Protein AF-A0A7W1P9U9-F1 (afdb_monomer_lite)

Radius of gyration: 32.3 Å; chains: 1; bounding box: 85×72×69 Å

Foldseek 3Di:
DPVVCVVVVLVVLQQQLLQCLLVVPPVSVLVSVVVVHQQAFWDAHPVLVVPPVLVPDCVRTDGSLLSNLCDLACSSNVSNDDAPVPDDLLSSQLSNLDLARHLNSVVVSVVNVRQQQSDPVSAGNNLLSLLLNQCVVVLVVQVVDPPDPDAAELVRRVRSLVSNLSSLVSVGADDDDPVSLVSSLVNCVSHALVNVVSNLCSCVVSVRDDPVSSCSSCVDPVSVVRNVVVVVVVVVVVVVVVVVVVVVVPDDPDPDPPPPPQPLDPLVVDPLVNLLVVLVVDPLCVVCVVVVHHSVSSVVSCVVSVRDGADPCQVVCVVVVHDHDDRDDRDDDDDD

Secondary structure (DSSP, 8-state):
--GGGHHHHHHHHHHHHHHHHHTT-HHHHHHHHHHT--TT--B--TGGGG-HHHHH-GGG-B-HHHHHHT-SSTHHHHHH---TTTS-HHHHHHHH--SS--HHHHHHHHHTT--S--STTS--HHHHHHHHTTTHHHHHHHHTSTT---PBPGGG-HHHHHHHHHHHHTT------HHHHHHHHHHHTTB-HHHHHHHHHHHHHTT-S-HHHHHHHH-SHHHHHHHHHHHHHHHHHHHHHHHHHHHHHS----------------GGGS-HHHHHHHHHHS-HHHHHHHTTS-HHHHHHHHHHTT---PPTTHHHHHHTTPPPPP-PPPPP----

pLDDT: mean 85.3, std 14.57, range [35.53, 98.06]

Structure (mmCIF, N/CA/C/O backbone):
data_AF-A0A7W1P9U9-F1
#
_entry.id   AF-A0A7W1P9U9-F1
#
loop_
_atom_site.group_PDB
_atom_site.id
_atom_site.type_symbol
_atom_site.label_atom_id
_atom_site.label_alt_id
_atom_site.label_comp_id
_atom_site.label_asym_id
_atom_site.label_entity_id
_atom_site.label_seq_id
_atom_site.pdbx_PDB_ins_code
_atom_site.Cartn_x
_atom_site.Cartn_y
_atom_site.Cartn_z
_atom_site.occupancy
_atom_site.B_iso_or_equiv
_atom_site.auth_seq_id
_atom_site.auth_comp_id
_atom_site.auth_asym_id
_atom_site.auth_atom_id
_atom_site.pdbx_PDB_model_num
ATOM 1 N N . MET A 1 1 ? 27.934 4.730 -38.686 1.00 60.75 1 MET A N 1
ATOM 2 C CA . MET A 1 1 ? 27.482 4.322 -37.338 1.00 60.75 1 MET A CA 1
ATOM 3 C C . MET A 1 1 ? 28.726 4.131 -36.494 1.00 60.75 1 MET A C 1
ATOM 5 O O . MET A 1 1 ? 29.666 3.551 -37.018 1.00 60.75 1 MET A O 1
ATOM 9 N N . HIS A 1 2 ? 28.741 4.659 -35.271 1.00 76.00 2 HIS A N 1
ATOM 10 C CA . HIS A 1 2 ? 29.822 4.509 -34.291 1.00 76.00 2 HIS A CA 1
ATOM 11 C C . HIS A 1 2 ? 29.452 3.367 -33.330 1.00 76.00 2 HIS A C 1
ATOM 13 O O . HIS A 1 2 ? 28.790 3.625 -32.323 1.00 76.00 2 HIS A O 1
ATOM 19 N N . PRO A 1 3 ? 29.742 2.093 -33.669 1.00 81.06 3 PRO A N 1
ATOM 20 C CA . PRO A 1 3 ? 29.405 0.955 -32.809 1.00 81.06 3 PRO A CA 1
ATOM 21 C C . PRO A 1 3 ? 30.127 1.019 -31.457 1.00 81.06 3 PRO A C 1
ATOM 23 O O . PRO A 1 3 ? 29.619 0.499 -30.473 1.00 81.06 3 PRO A O 1
ATOM 26 N N . ASP A 1 4 ? 31.260 1.720 -31.404 1.00 85.94 4 ASP A N 1
ATOM 27 C CA . ASP A 1 4 ? 32.026 2.057 -30.206 1.00 85.94 4 ASP A CA 1
ATOM 28 C C . ASP A 1 4 ? 31.228 2.869 -29.174 1.00 85.94 4 ASP A C 1
ATOM 30 O O . ASP A 1 4 ? 31.494 2.770 -27.981 1.00 85.94 4 ASP A O 1
ATOM 34 N N . LEU A 1 5 ? 30.215 3.627 -29.607 1.00 88.56 5 LEU A N 1
ATOM 35 C CA . LEU A 1 5 ? 29.357 4.415 -28.716 1.00 88.56 5 LEU A CA 1
ATOM 36 C C . LEU A 1 5 ? 28.045 3.708 -28.350 1.00 88.56 5 LEU A C 1
ATOM 38 O O . LEU A 1 5 ? 27.301 4.214 -27.513 1.00 88.56 5 LEU A O 1
ATOM 42 N N . ALA A 1 6 ? 27.732 2.564 -28.965 1.00 89.19 6 ALA A N 1
ATOM 43 C CA . ALA A 1 6 ? 26.418 1.934 -28.837 1.00 89.19 6 ALA A CA 1
ATOM 44 C C . ALA A 1 6 ? 26.099 1.520 -27.391 1.00 89.19 6 ALA A C 1
ATOM 46 O O . ALA A 1 6 ? 25.003 1.786 -26.906 1.00 89.19 6 ALA A O 1
ATOM 47 N N . GLU A 1 7 ? 27.064 0.925 -26.689 1.00 90.50 7 GLU A N 1
ATOM 48 C CA . GLU A 1 7 ? 26.891 0.483 -25.301 1.00 90.50 7 GLU A CA 1
ATOM 49 C C . GLU A 1 7 ? 26.706 1.668 -24.341 1.00 90.50 7 GLU A C 1
ATOM 51 O O . GLU A 1 7 ? 25.792 1.670 -23.517 1.00 90.50 7 GLU A O 1
ATOM 56 N N . ALA A 1 8 ? 27.512 2.721 -24.502 1.00 92.44 8 ALA A N 1
ATOM 57 C CA . ALA A 1 8 ? 27.397 3.935 -23.697 1.00 92.44 8 ALA A CA 1
ATOM 58 C C . ALA A 1 8 ? 26.047 4.642 -23.914 1.00 92.44 8 ALA A C 1
ATOM 60 O O . ALA A 1 8 ? 25.413 5.077 -22.952 1.00 92.44 8 ALA A O 1
ATOM 61 N N . LEU A 1 9 ? 25.580 4.721 -25.165 1.00 93.62 9 LEU A N 1
ATOM 62 C CA . LEU A 1 9 ? 24.274 5.294 -25.496 1.00 93.62 9 LEU A CA 1
ATOM 63 C C . LEU A 1 9 ? 23.121 4.446 -24.946 1.00 93.62 9 LEU A C 1
ATOM 65 O O . LEU A 1 9 ? 22.137 5.008 -24.470 1.00 93.62 9 LEU A O 1
ATOM 69 N N . GLN A 1 10 ? 23.245 3.115 -24.960 1.00 95.56 10 GLN A N 1
ATOM 70 C CA . GLN A 1 10 ? 22.252 2.224 -24.360 1.00 95.56 10 GLN A CA 1
ATOM 71 C C . GLN A 1 10 ? 22.159 2.439 -22.846 1.00 95.56 10 GLN A C 1
ATOM 73 O O . GLN A 1 10 ? 21.062 2.616 -22.321 1.00 95.56 10 GLN A O 1
ATOM 78 N N . LEU A 1 11 ? 23.300 2.502 -22.151 1.00 93.69 11 LEU A N 1
ATOM 79 C CA . LEU A 1 11 ? 23.340 2.759 -20.710 1.00 93.69 11 LEU A CA 1
ATOM 80 C C . LEU A 1 11 ? 22.658 4.091 -20.356 1.00 93.69 11 LEU A C 1
ATOM 82 O O . LEU A 1 11 ? 21.872 4.161 -19.409 1.00 93.69 11 LEU A O 1
ATOM 86 N N . GLN A 1 12 ? 22.925 5.138 -21.143 1.00 95.00 12 GLN A N 1
ATOM 87 C CA . GLN A 1 12 ? 22.291 6.448 -20.983 1.00 95.00 12 GLN A CA 1
ATOM 88 C C . GLN A 1 12 ? 20.782 6.397 -21.248 1.00 95.00 12 GLN A C 1
ATOM 90 O O . GLN A 1 12 ? 20.016 6.999 -20.496 1.00 95.00 12 GLN A O 1
ATOM 95 N N . ALA A 1 13 ? 20.340 5.667 -22.275 1.00 96.62 13 ALA A N 1
ATOM 96 C CA . ALA A 1 13 ? 18.924 5.504 -22.590 1.00 96.62 13 ALA A CA 1
ATOM 97 C C . ALA A 1 13 ? 18.170 4.747 -21.482 1.00 96.62 13 ALA A C 1
ATOM 99 O O . ALA A 1 13 ? 17.087 5.172 -21.077 1.00 96.62 13 ALA A O 1
ATOM 100 N N . ASP A 1 14 ? 18.758 3.676 -20.944 1.00 97.25 14 ASP A N 1
ATOM 101 C CA . ASP A 1 14 ? 18.189 2.893 -19.842 1.00 97.25 14 ASP A CA 1
ATOM 102 C C . ASP A 1 14 ? 18.081 3.733 -18.559 1.00 97.25 14 ASP A C 1
ATOM 104 O O . ASP A 1 14 ? 17.075 3.684 -17.849 1.00 97.25 14 ASP A O 1
ATOM 108 N N . MET A 1 15 ? 19.099 4.550 -18.277 1.00 96.19 15 MET A N 1
ATOM 109 C CA . MET A 1 15 ? 19.113 5.475 -17.140 1.00 96.19 15 MET A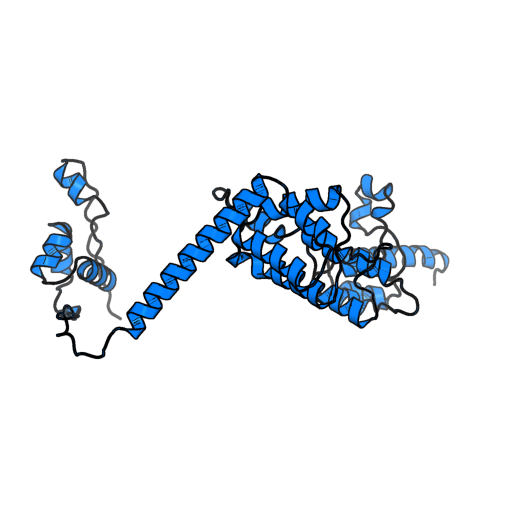 CA 1
ATOM 110 C C . MET A 1 15 ? 18.075 6.587 -17.279 1.00 96.19 15 MET A C 1
ATOM 112 O O . MET A 1 15 ? 17.313 6.839 -16.344 1.00 96.19 15 MET A O 1
ATOM 116 N N . ALA A 1 16 ? 17.981 7.201 -18.459 1.00 96.56 16 ALA A N 1
ATOM 117 C CA . ALA A 1 16 ? 16.953 8.192 -18.747 1.00 96.56 16 ALA A CA 1
ATOM 118 C C . ALA A 1 16 ? 15.542 7.589 -18.641 1.00 96.56 16 ALA A C 1
ATOM 120 O O . ALA A 1 16 ? 14.615 8.267 -18.203 1.00 96.56 16 ALA A O 1
ATOM 121 N N . LEU A 1 17 ? 15.362 6.310 -19.002 1.00 97.69 17 LEU A N 1
ATOM 122 C CA . LEU A 1 17 ? 14.072 5.627 -18.874 1.00 97.69 17 LEU A CA 1
ATOM 123 C C . LEU A 1 17 ? 13.671 5.463 -17.406 1.00 97.69 17 LEU A C 1
ATOM 125 O O . LEU A 1 17 ? 12.505 5.686 -17.075 1.00 97.69 17 LEU A O 1
ATOM 129 N N . ARG A 1 18 ? 14.619 5.107 -16.531 1.00 96.31 18 ARG A N 1
ATOM 130 C CA . ARG A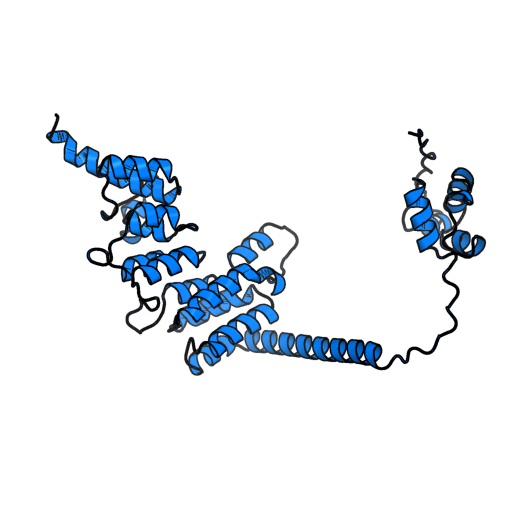 1 18 ? 14.387 5.026 -15.080 1.00 96.31 18 ARG A CA 1
ATOM 131 C C . ARG A 1 18 ? 13.957 6.376 -14.509 1.00 96.31 18 ARG A C 1
ATOM 133 O O . ARG A 1 18 ? 12.924 6.429 -13.844 1.00 96.31 18 ARG A O 1
ATOM 140 N N . GLN A 1 19 ? 14.654 7.456 -14.870 1.00 95.44 19 GLN A N 1
ATOM 141 C CA . GLN A 1 19 ? 14.267 8.813 -14.471 1.00 95.44 19 GLN A CA 1
ATOM 142 C C . GLN A 1 19 ? 12.868 9.184 -14.982 1.00 95.44 19 GLN A C 1
ATOM 144 O O . GLN A 1 19 ? 12.012 9.601 -14.210 1.00 95.44 19 GLN A O 1
ATOM 149 N N . ALA A 1 20 ? 12.581 8.953 -16.265 1.00 95.81 20 ALA A N 1
ATOM 150 C CA . ALA A 1 20 ? 11.270 9.262 -16.833 1.00 95.81 20 ALA A CA 1
ATOM 151 C C . ALA A 1 20 ? 10.128 8.485 -16.146 1.00 95.81 20 ALA A C 1
ATOM 153 O O . ALA A 1 20 ? 9.005 8.982 -16.059 1.00 95.81 20 ALA A O 1
ATOM 154 N N . CYS A 1 21 ? 10.399 7.271 -15.650 1.00 94.81 21 CYS A N 1
ATOM 155 C CA . CYS A 1 21 ? 9.442 6.517 -14.841 1.00 94.81 21 CYS A CA 1
ATOM 156 C C . CYS A 1 21 ? 9.248 7.129 -13.448 1.00 94.81 21 CYS A C 1
ATOM 158 O O . CYS A 1 21 ? 8.116 7.162 -12.970 1.00 94.81 21 CYS A O 1
ATOM 160 N N . GLN A 1 22 ? 10.320 7.614 -12.818 1.00 91.44 22 GLN A N 1
ATOM 161 C CA . GLN A 1 22 ? 10.287 8.288 -11.516 1.00 91.44 22 GLN A CA 1
ATOM 162 C C . GLN A 1 22 ? 9.519 9.614 -11.572 1.00 91.44 22 GLN A C 1
ATOM 164 O O . GLN A 1 22 ? 8.714 9.893 -10.683 1.00 91.44 22 GLN A O 1
ATOM 169 N N . ASP A 1 23 ? 9.683 10.362 -12.661 1.00 92.62 23 ASP A N 1
ATOM 170 C CA . ASP A 1 23 ? 8.955 11.607 -12.932 1.00 92.62 23 ASP A CA 1
ATOM 171 C C . ASP A 1 23 ? 7.504 11.374 -13.396 1.00 92.62 23 ASP A C 1
ATOM 173 O O . ASP A 1 23 ? 6.740 12.322 -13.585 1.00 92.62 23 ASP A O 1
ATOM 177 N N . GLU A 1 24 ? 7.115 10.112 -13.606 1.00 92.62 24 GLU A N 1
ATOM 178 C CA . GLU A 1 24 ? 5.837 9.697 -14.194 1.00 92.62 24 GLU A CA 1
ATOM 179 C C . GLU A 1 24 ? 5.557 10.331 -15.585 1.00 92.62 24 GLU A C 1
ATOM 181 O O . GLU A 1 24 ? 4.400 10.457 -16.007 1.00 92.62 24 GLU A O 1
ATOM 186 N N . ASP A 1 25 ? 6.599 10.696 -16.352 1.00 95.19 25 ASP A N 1
ATOM 187 C CA . ASP A 1 25 ? 6.450 11.320 -17.673 1.00 95.19 25 ASP A CA 1
ATOM 188 C C . ASP A 1 25 ? 6.234 10.277 -18.776 1.00 95.19 25 ASP A C 1
ATOM 190 O O . ASP A 1 25 ? 7.149 9.757 -19.425 1.00 95.19 25 ASP A O 1
ATOM 194 N N . LEU A 1 26 ? 4.958 10.017 -19.055 1.00 95.19 26 LEU A N 1
ATOM 195 C CA . LEU A 1 26 ? 4.549 9.052 -20.068 1.00 95.19 26 LEU A CA 1
ATOM 196 C C . LEU A 1 26 ? 5.088 9.368 -21.477 1.00 95.19 26 LEU A C 1
ATOM 198 O O . LEU A 1 26 ? 5.260 8.436 -22.270 1.00 95.19 26 LEU A O 1
ATOM 202 N N . LYS A 1 27 ? 5.336 10.638 -21.832 1.00 96.56 27 LYS A N 1
ATOM 203 C CA . LYS A 1 27 ? 5.860 10.994 -23.162 1.00 96.56 27 LYS A CA 1
ATOM 204 C C . LYS A 1 27 ? 7.313 10.557 -23.285 1.00 96.56 27 LYS A C 1
ATOM 206 O O . LYS A 1 27 ? 7.640 9.878 -24.260 1.00 96.56 27 LYS A O 1
ATOM 211 N N . TRP A 1 28 ? 8.141 10.873 -22.291 1.00 96.94 28 TRP A N 1
ATOM 212 C CA . TRP A 1 28 ? 9.544 10.456 -22.267 1.00 96.94 28 TRP A CA 1
ATOM 213 C C . TRP A 1 28 ? 9.689 8.945 -22.160 1.00 96.94 28 TRP A C 1
ATOM 215 O O . TRP A 1 28 ? 10.429 8.363 -22.948 1.00 96.94 28 TRP A O 1
ATOM 225 N N . VAL A 1 29 ? 8.894 8.290 -21.308 1.00 97.25 29 VAL A N 1
ATOM 226 C CA . VAL A 1 29 ? 8.849 6.820 -21.237 1.00 97.25 29 VAL A CA 1
ATOM 227 C C . VAL A 1 29 ? 8.563 6.217 -22.614 1.00 97.25 29 VAL A C 1
ATOM 229 O O . VAL A 1 29 ? 9.225 5.280 -23.046 1.00 97.25 29 VAL A O 1
ATOM 232 N N . SER A 1 30 ? 7.597 6.773 -23.347 1.00 97.12 30 SER A N 1
ATOM 233 C CA . SER A 1 30 ? 7.239 6.272 -24.679 1.00 97.12 30 SER A CA 1
ATOM 234 C C . SER A 1 30 ? 8.345 6.473 -25.707 1.00 97.12 30 SER A C 1
ATOM 236 O O . SER A 1 30 ? 8.589 5.580 -26.516 1.00 97.12 30 SER A O 1
ATOM 238 N N . LEU A 1 31 ? 8.989 7.641 -25.687 1.00 98.06 31 LEU A N 1
ATOM 239 C CA . LEU A 1 31 ? 10.076 7.968 -26.601 1.00 98.06 31 LEU A CA 1
ATOM 240 C C . LEU A 1 31 ? 11.301 7.085 -26.342 1.00 98.06 31 LEU A C 1
ATOM 242 O O . LEU A 1 31 ? 11.877 6.554 -27.283 1.00 98.06 31 LEU A O 1
ATOM 246 N N . LEU A 1 32 ? 11.663 6.876 -25.078 1.00 97.88 32 LEU A N 1
ATOM 247 C CA . LEU A 1 32 ? 12.817 6.066 -24.687 1.00 97.88 32 LEU A CA 1
ATOM 248 C C . LEU A 1 32 ? 12.593 4.579 -24.979 1.00 97.88 32 LEU A C 1
ATOM 250 O O . LEU A 1 32 ? 13.474 3.925 -25.530 1.00 97.88 32 LEU A O 1
ATOM 254 N N . MET A 1 33 ? 11.383 4.067 -24.732 1.00 97.44 33 MET A N 1
ATOM 255 C CA . MET A 1 33 ? 11.000 2.722 -25.175 1.00 97.44 33 MET A CA 1
ATOM 256 C C . MET A 1 33 ? 11.077 2.578 -26.704 1.00 97.44 33 MET A C 1
ATOM 258 O O . MET A 1 33 ? 11.480 1.531 -27.201 1.00 97.44 33 MET A O 1
ATOM 262 N N . TRP A 1 34 ? 10.712 3.618 -27.464 1.00 96.50 34 TRP A N 1
ATOM 263 C CA . TRP A 1 34 ? 10.851 3.622 -28.926 1.00 96.50 34 TRP A CA 1
ATOM 264 C C . TRP A 1 34 ? 12.319 3.656 -29.382 1.00 96.50 34 TRP A C 1
ATOM 266 O O . TRP A 1 34 ? 12.657 3.012 -30.372 1.00 96.50 34 TRP A O 1
ATOM 276 N N . LEU A 1 35 ? 13.193 4.344 -28.640 1.00 96.00 35 LEU A N 1
ATOM 277 C CA . LEU A 1 35 ? 14.643 4.384 -28.878 1.00 96.00 35 LEU A CA 1
ATOM 278 C C . LEU A 1 35 ? 15.365 3.069 -28.537 1.00 96.00 35 LEU A C 1
ATOM 280 O O . LEU A 1 35 ? 16.534 2.926 -28.883 1.00 96.00 35 LEU A O 1
ATOM 284 N N . GLY A 1 36 ? 14.688 2.114 -27.892 1.00 96.25 36 GLY A N 1
ATOM 285 C CA . GLY A 1 36 ? 15.263 0.820 -27.519 1.00 96.25 36 GLY A CA 1
ATOM 286 C C . GLY A 1 36 ? 15.826 0.755 -26.099 1.00 96.25 36 GLY A C 1
ATOM 287 O O . GLY A 1 36 ? 16.555 -0.184 -25.791 1.00 96.25 36 GLY A O 1
ATOM 288 N N . ALA A 1 37 ? 15.487 1.707 -25.223 1.00 97.50 37 ALA A N 1
ATOM 289 C CA . ALA A 1 37 ? 15.805 1.591 -23.800 1.00 97.50 37 ALA A CA 1
ATOM 290 C C . ALA A 1 37 ? 15.184 0.309 -23.212 1.00 97.50 37 ALA A C 1
ATOM 292 O O . ALA A 1 37 ? 14.029 -0.027 -23.496 1.00 97.50 37 ALA A O 1
ATOM 293 N N . ASN A 1 38 ? 15.943 -0.410 -22.390 1.00 96.56 38 ASN A N 1
ATOM 294 C CA . ASN A 1 38 ? 15.529 -1.670 -21.796 1.00 96.56 38 ASN A CA 1
ATOM 295 C C . ASN A 1 38 ? 14.910 -1.440 -20.406 1.00 96.56 38 ASN A C 1
ATOM 297 O O . ASN A 1 38 ? 15.615 -1.068 -19.466 1.00 96.56 38 ASN A O 1
ATOM 301 N N . PRO A 1 39 ? 13.609 -1.730 -20.210 1.00 97.00 39 PRO A N 1
ATOM 302 C CA . PRO A 1 39 ? 12.943 -1.466 -18.940 1.00 97.00 39 PRO A CA 1
ATOM 303 C C . PRO A 1 39 ? 13.317 -2.446 -17.816 1.00 97.00 39 PRO A C 1
ATOM 305 O O . PRO A 1 39 ? 12.887 -2.244 -16.679 1.00 97.00 39 PRO A O 1
ATOM 308 N N . ARG A 1 40 ? 14.086 -3.502 -18.120 1.00 96.19 40 ARG A N 1
ATOM 309 C CA . ARG A 1 40 ? 14.448 -4.593 -17.196 1.00 96.19 40 ARG A CA 1
ATOM 310 C C . ARG A 1 40 ? 15.823 -4.421 -16.557 1.00 96.19 40 ARG A C 1
ATOM 312 O O . ARG A 1 40 ? 16.105 -5.059 -15.548 1.00 96.19 40 ARG A O 1
ATOM 319 N N . VAL A 1 41 ? 16.682 -3.577 -17.128 1.00 95.44 41 VAL A N 1
ATOM 320 C CA . VAL A 1 41 ? 18.039 -3.365 -16.610 1.00 95.44 41 VAL A CA 1
ATOM 321 C C . VAL A 1 41 ? 17.967 -2.546 -15.327 1.00 95.44 41 VAL A C 1
ATOM 323 O O . VAL A 1 41 ? 17.411 -1.442 -15.314 1.00 95.44 41 VAL A O 1
ATOM 326 N N . LYS A 1 42 ? 18.538 -3.092 -14.251 1.00 94.62 42 LYS A N 1
ATOM 327 C CA . LYS A 1 42 ? 18.683 -2.393 -12.973 1.00 94.62 42 LYS A CA 1
ATOM 328 C C . LYS A 1 42 ? 19.816 -1.378 -13.045 1.00 94.62 42 LYS A C 1
ATOM 330 O O . LYS A 1 42 ? 20.844 -1.624 -13.669 1.00 94.62 42 LYS A O 1
ATOM 335 N N . GLY A 1 43 ? 19.613 -0.243 -12.398 1.00 93.38 43 GLY A N 1
ATOM 336 C CA . GLY A 1 43 ? 20.619 0.795 -12.252 1.00 93.38 43 GLY A CA 1
ATOM 337 C C . GLY A 1 43 ? 20.030 2.014 -11.563 1.00 93.38 43 GLY A C 1
ATOM 338 O O . GLY A 1 43 ? 18.872 2.000 -11.150 1.00 93.38 43 GLY A O 1
ATOM 339 N N . LEU A 1 44 ? 20.828 3.067 -11.462 1.00 91.81 44 LEU A N 1
ATOM 340 C CA . LEU A 1 44 ? 20.393 4.338 -10.890 1.00 91.81 44 LEU A CA 1
ATOM 341 C C . LEU A 1 44 ? 19.553 5.137 -11.893 1.00 91.81 44 LEU A C 1
ATOM 343 O O . LEU A 1 44 ? 19.710 4.967 -13.115 1.00 91.81 44 LEU A O 1
ATOM 347 N N . ALA A 1 45 ? 18.649 5.976 -11.386 1.00 89.12 45 ALA A N 1
ATOM 348 C CA . ALA A 1 45 ? 18.080 7.076 -12.156 1.00 89.12 45 ALA A CA 1
ATOM 349 C C . ALA A 1 45 ? 19.088 8.238 -12.222 1.00 89.12 45 ALA A C 1
ATOM 351 O O . ALA A 1 45 ? 20.110 8.223 -11.536 1.00 89.12 45 ALA A O 1
ATOM 352 N N . THR A 1 46 ? 18.843 9.234 -13.078 1.00 86.75 46 THR A N 1
ATOM 353 C CA . THR A 1 46 ? 19.802 10.336 -13.256 1.00 86.75 46 THR A CA 1
ATOM 354 C C . THR A 1 46 ? 19.959 11.167 -11.991 1.00 86.75 46 THR A C 1
ATOM 356 O O . THR A 1 46 ? 21.083 11.517 -11.649 1.00 86.75 46 THR A O 1
ATOM 359 N N . ASP A 1 47 ? 18.862 11.433 -11.283 1.00 85.00 47 ASP A N 1
ATOM 360 C CA . ASP A 1 47 ? 18.884 12.275 -10.081 1.00 85.00 47 ASP A CA 1
ATOM 361 C C . ASP A 1 47 ? 19.580 11.592 -8.893 1.00 85.00 47 ASP A C 1
ATOM 363 O O . ASP A 1 47 ? 20.053 12.263 -7.977 1.00 85.00 47 ASP A O 1
ATOM 367 N N . ASP A 1 48 ? 19.688 10.261 -8.914 1.00 84.94 48 ASP A N 1
ATOM 368 C CA . ASP A 1 48 ? 20.360 9.499 -7.859 1.00 84.94 48 ASP A CA 1
ATOM 369 C C . ASP A 1 48 ? 21.894 9.590 -7.964 1.00 84.94 48 ASP A C 1
ATOM 371 O O . ASP A 1 48 ? 22.591 9.326 -6.987 1.00 84.94 48 ASP A O 1
ATOM 375 N N . LEU A 1 49 ? 22.444 9.987 -9.120 1.00 84.00 49 LEU A N 1
ATOM 376 C CA . LEU A 1 49 ? 23.897 10.075 -9.331 1.00 84.00 49 LEU A CA 1
ATOM 377 C C . LEU A 1 49 ? 24.573 11.142 -8.465 1.00 84.00 49 LEU A C 1
ATOM 379 O O . LEU A 1 49 ? 25.757 11.020 -8.152 1.00 84.00 49 LEU A O 1
ATOM 383 N N . ASP A 1 50 ? 23.825 12.175 -8.081 1.00 84.25 50 ASP A N 1
ATOM 384 C CA . ASP A 1 50 ? 24.320 13.260 -7.234 1.00 84.25 50 ASP A CA 1
ATOM 385 C C . ASP A 1 50 ? 24.275 12.900 -5.736 1.00 84.25 50 ASP A C 1
ATOM 387 O O . ASP A 1 50 ? 24.738 13.676 -4.895 1.00 84.25 50 ASP A O 1
ATOM 391 N N . SER A 1 51 ? 23.730 11.729 -5.382 1.00 84.69 51 SER A N 1
ATOM 392 C CA . SER A 1 51 ? 23.628 11.246 -4.005 1.00 84.69 51 SER A CA 1
ATOM 393 C C . SER A 1 51 ? 24.744 10.239 -3.688 1.00 84.69 51 SER A C 1
ATOM 395 O O . SER A 1 51 ? 24.727 9.126 -4.217 1.00 84.69 51 SER A O 1
ATOM 397 N N . PRO A 1 52 ? 25.697 10.570 -2.791 1.00 80.44 52 PRO A N 1
ATOM 398 C CA . PRO A 1 52 ? 26.755 9.640 -2.388 1.00 80.44 52 PRO A CA 1
ATOM 399 C C . PRO A 1 52 ? 26.201 8.343 -1.790 1.00 80.44 52 PRO A C 1
ATOM 401 O O . PRO A 1 52 ? 26.720 7.268 -2.072 1.00 80.44 52 PRO A O 1
ATOM 404 N N . ASP A 1 53 ? 25.112 8.449 -1.025 1.00 81.00 53 ASP A N 1
ATOM 405 C CA . ASP A 1 53 ? 24.457 7.305 -0.389 1.00 81.00 53 ASP A CA 1
ATOM 406 C C . ASP A 1 53 ? 23.886 6.333 -1.440 1.00 81.00 53 ASP A C 1
ATOM 408 O O . ASP A 1 53 ? 23.996 5.118 -1.289 1.00 81.00 53 ASP A O 1
ATOM 412 N N . ALA A 1 54 ? 23.335 6.851 -2.544 1.00 79.69 54 ALA A N 1
ATOM 413 C CA . ALA A 1 54 ? 22.748 6.028 -3.602 1.00 79.69 54 ALA A CA 1
ATOM 414 C C . ALA A 1 54 ? 23.794 5.274 -4.442 1.00 79.69 54 ALA A C 1
ATOM 416 O O . ALA A 1 54 ? 23.498 4.213 -4.992 1.00 79.69 54 ALA A O 1
ATOM 417 N N . LEU A 1 55 ? 25.019 5.801 -4.554 1.00 80.31 55 LEU A N 1
ATOM 418 C CA . LEU A 1 55 ? 26.099 5.159 -5.312 1.00 80.31 55 LEU A CA 1
ATOM 419 C C . LEU A 1 55 ? 26.618 3.888 -4.629 1.00 80.31 55 LEU A C 1
ATOM 421 O O . LEU A 1 55 ? 27.067 2.964 -5.310 1.00 80.31 55 LEU A O 1
ATOM 425 N N . GLU A 1 56 ? 26.571 3.848 -3.298 1.00 80.75 56 GLU A N 1
ATOM 426 C CA . GLU A 1 56 ? 27.108 2.747 -2.496 1.00 80.75 56 GLU A CA 1
ATOM 427 C C . GLU A 1 56 ? 26.046 1.710 -2.108 1.00 80.75 56 GLU A C 1
ATOM 429 O O . GLU A 1 56 ? 26.402 0.575 -1.783 1.00 80.75 56 GLU A O 1
ATOM 434 N N . ASP A 1 57 ? 24.760 2.065 -2.175 1.00 82.94 57 ASP A N 1
ATOM 435 C CA . ASP A 1 57 ? 23.656 1.217 -1.732 1.00 82.94 57 ASP A CA 1
ATOM 436 C C . ASP A 1 57 ? 22.956 0.491 -2.908 1.00 82.94 57 ASP A C 1
ATOM 438 O O . ASP A 1 57 ? 22.257 1.111 -3.720 1.00 82.94 57 ASP A O 1
ATOM 442 N N . PRO A 1 58 ? 23.079 -0.851 -3.005 1.00 83.69 58 PRO A N 1
ATOM 443 C CA . PRO A 1 58 ? 22.401 -1.644 -4.027 1.00 83.69 58 PRO A CA 1
ATOM 444 C C . PRO A 1 58 ? 20.871 -1.523 -4.017 1.00 83.69 58 PRO A C 1
ATOM 446 O O . PRO A 1 58 ? 20.250 -1.801 -5.042 1.00 83.69 58 PRO A O 1
ATOM 449 N N . GLU A 1 59 ? 20.246 -1.113 -2.908 1.00 79.06 59 GLU A N 1
ATOM 450 C CA . GLU A 1 59 ? 18.789 -0.931 -2.821 1.00 79.06 59 GLU A CA 1
ATOM 451 C C . GLU A 1 59 ? 18.276 0.208 -3.721 1.00 79.06 59 GLU A C 1
ATOM 453 O O . GLU A 1 59 ? 17.111 0.202 -4.143 1.00 79.06 59 GLU A O 1
ATOM 458 N N . TYR A 1 60 ? 19.145 1.158 -4.083 1.00 81.00 60 TYR A N 1
ATOM 459 C CA . TYR A 1 60 ? 18.820 2.228 -5.028 1.00 81.00 60 TYR A CA 1
ATOM 460 C C . TYR A 1 60 ? 18.821 1.744 -6.483 1.00 81.00 60 TYR A C 1
ATOM 462 O O . TYR A 1 60 ? 18.170 2.348 -7.336 1.00 81.00 60 TYR A O 1
ATOM 470 N N . GLN A 1 61 ? 19.473 0.615 -6.783 1.00 90.06 61 G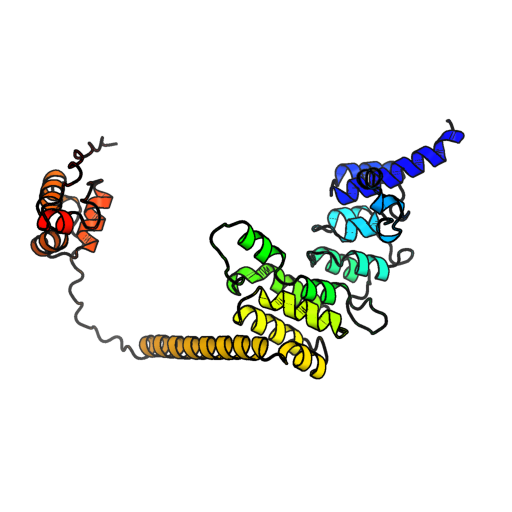LN A N 1
ATOM 471 C CA . GLN A 1 61 ? 19.529 0.073 -8.138 1.00 90.06 61 GLN A CA 1
ATOM 472 C C . GLN A 1 61 ? 18.245 -0.682 -8.486 1.00 90.06 61 GLN A C 1
ATOM 474 O O . GLN A 1 61 ? 18.032 -1.833 -8.103 1.00 90.06 61 GLN A O 1
ATOM 479 N N . GLN A 1 62 ? 17.395 -0.049 -9.288 1.00 91.88 62 GLN A N 1
ATOM 480 C CA . GLN A 1 62 ? 16.106 -0.602 -9.696 1.00 91.88 62 GLN A CA 1
ATOM 481 C C . GLN A 1 62 ? 15.961 -0.604 -11.209 1.00 91.88 62 GLN A C 1
ATOM 483 O O . GLN A 1 62 ? 16.593 0.167 -11.923 1.00 91.88 62 GLN A O 1
ATOM 488 N N . SER A 1 63 ? 15.123 -1.494 -11.723 1.00 95.75 63 SER A N 1
ATOM 489 C CA . SER A 1 63 ? 14.699 -1.457 -13.120 1.00 95.75 63 SER A CA 1
ATOM 490 C C . SER A 1 63 ? 13.600 -0.411 -13.330 1.00 95.75 63 SER A C 1
ATOM 492 O O . SER A 1 63 ? 12.900 -0.021 -12.391 1.00 95.75 63 SER A O 1
ATOM 494 N N . ALA A 1 64 ? 13.387 0.014 -14.577 1.00 96.50 64 ALA A N 1
ATOM 495 C CA . ALA A 1 64 ? 12.282 0.918 -14.897 1.00 96.50 64 ALA A CA 1
ATOM 496 C C . ALA A 1 64 ? 10.917 0.286 -14.558 1.00 96.50 64 ALA A C 1
ATOM 498 O O . ALA A 1 64 ? 10.011 0.986 -14.107 1.00 96.50 64 ALA A O 1
ATOM 499 N N . LEU A 1 65 ? 10.783 -1.041 -14.706 1.00 96.19 65 LEU A N 1
ATOM 500 C CA . LEU A 1 65 ? 9.591 -1.781 -14.277 1.00 96.19 65 LEU A CA 1
ATOM 501 C C . LEU A 1 65 ? 9.334 -1.644 -12.771 1.00 96.19 65 LEU A C 1
ATOM 503 O O . LEU A 1 65 ? 8.202 -1.365 -12.374 1.00 96.19 65 LEU A O 1
ATOM 507 N N . GLN A 1 66 ? 10.367 -1.801 -11.939 1.00 94.31 66 GLN A N 1
ATOM 508 C CA . GLN A 1 66 ? 10.245 -1.668 -10.482 1.00 94.31 66 GLN A CA 1
ATOM 509 C C . GLN A 1 66 ? 9.876 -0.242 -10.069 1.00 94.31 66 GLN A C 1
ATOM 511 O O . GLN A 1 66 ? 8.955 -0.057 -9.273 1.00 94.31 66 GLN A O 1
ATOM 516 N N . ILE A 1 67 ? 10.522 0.766 -10.662 1.00 93.31 67 ILE A N 1
ATOM 517 C CA . ILE A 1 67 ? 10.199 2.177 -10.407 1.00 93.31 67 ILE A CA 1
ATOM 518 C C . ILE A 1 67 ? 8.739 2.457 -10.784 1.00 93.31 67 ILE A C 1
ATOM 520 O O . ILE A 1 67 ? 7.986 3.025 -9.993 1.00 93.31 67 ILE A O 1
ATOM 524 N N . ALA A 1 68 ? 8.295 1.983 -11.951 1.00 94.12 68 ALA A N 1
ATOM 525 C CA . ALA A 1 68 ? 6.924 2.169 -12.412 1.00 94.12 68 ALA A CA 1
ATOM 526 C C . ALA A 1 68 ? 5.871 1.502 -11.506 1.00 94.12 68 ALA A C 1
ATOM 528 O O . ALA A 1 68 ? 4.729 1.964 -11.469 1.00 94.12 68 ALA A O 1
ATOM 529 N N . CYS A 1 69 ? 6.230 0.459 -10.747 1.00 93.00 69 CYS A N 1
ATOM 530 C CA . CYS A 1 69 ? 5.333 -0.165 -9.767 1.00 93.00 69 CYS A CA 1
ATOM 531 C C . CYS A 1 69 ? 5.020 0.752 -8.572 1.00 93.00 69 CYS A C 1
ATOM 533 O O . CYS A 1 69 ? 3.988 0.585 -7.927 1.00 93.00 69 CYS A O 1
ATOM 535 N N . ARG A 1 70 ? 5.854 1.764 -8.302 1.00 87.25 70 ARG A N 1
ATOM 536 C CA . ARG A 1 70 ? 5.616 2.759 -7.241 1.00 87.25 70 ARG A CA 1
ATOM 537 C C . ARG A 1 70 ? 4.629 3.852 -7.659 1.00 87.25 70 ARG A C 1
ATOM 539 O O . ARG A 1 70 ? 4.194 4.635 -6.813 1.00 87.25 70 ARG A O 1
ATOM 546 N N . SER A 1 71 ? 4.274 3.914 -8.945 1.00 80.69 71 SER A N 1
ATOM 547 C CA . SER A 1 71 ? 3.405 4.958 -9.479 1.00 80.69 71 SER A CA 1
ATOM 548 C C . SER A 1 71 ? 1.962 4.833 -8.984 1.00 80.69 71 SER A C 1
ATOM 550 O O . SER A 1 71 ? 1.430 3.741 -8.737 1.00 80.69 71 SER A O 1
ATOM 552 N N . LYS A 1 72 ? 1.298 5.989 -8.878 1.00 74.81 72 LYS A N 1
ATOM 553 C CA . LYS A 1 72 ? -0.133 6.080 -8.548 1.00 74.81 72 LYS A CA 1
ATOM 554 C C . LYS A 1 72 ? -1.039 5.656 -9.688 1.00 74.81 72 LYS A C 1
ATOM 556 O O . LYS A 1 72 ? -2.182 5.284 -9.443 1.00 74.81 72 LYS A O 1
ATOM 561 N N . GLU A 1 73 ? -0.549 5.727 -10.919 1.00 80.88 73 GLU A N 1
ATOM 562 C CA . GLU A 1 73 ? -1.300 5.314 -12.089 1.00 80.88 73 GLU A CA 1
ATOM 563 C C . GLU A 1 73 ? -0.543 4.206 -12.819 1.00 80.88 73 GLU A C 1
ATOM 565 O O . GLU A 1 73 ? 0.591 4.408 -13.253 1.00 80.88 73 GLU A O 1
ATOM 570 N N . PRO A 1 74 ? -1.180 3.061 -13.111 1.00 88.06 74 PRO A N 1
ATOM 571 C CA . PRO A 1 74 ? -0.498 1.963 -13.785 1.00 88.06 74 PRO A CA 1
ATOM 572 C C . PRO A 1 74 ? -0.190 2.271 -15.259 1.00 88.06 74 PRO A C 1
ATOM 574 O O . PRO A 1 74 ? 0.201 1.375 -15.993 1.00 88.06 74 PRO A O 1
ATOM 577 N N . LYS A 1 75 ? -0.403 3.501 -15.752 1.00 93.12 75 LYS A N 1
ATOM 578 C CA . LYS A 1 75 ? -0.178 3.877 -17.158 1.00 93.12 75 LYS A CA 1
ATOM 579 C C . LYS A 1 75 ? 1.288 3.744 -17.556 1.00 93.12 75 LYS A C 1
ATOM 581 O O . LYS A 1 75 ? 1.554 3.252 -18.652 1.00 93.12 75 LYS A O 1
ATOM 586 N N . VAL A 1 76 ? 2.208 4.153 -16.679 1.00 94.12 76 VAL A N 1
ATOM 587 C CA . VAL A 1 76 ? 3.652 4.002 -16.904 1.00 94.12 76 VAL A CA 1
ATOM 588 C C . VAL A 1 76 ? 3.999 2.517 -16.948 1.00 94.12 76 VAL A C 1
ATOM 590 O O . VAL A 1 76 ? 4.493 2.041 -17.965 1.00 94.12 76 VAL A O 1
ATOM 593 N N . LEU A 1 77 ? 3.608 1.746 -15.930 1.00 95.12 77 LEU A N 1
ATOM 594 C CA . LEU A 1 77 ? 3.858 0.302 -15.886 1.00 95.12 77 LEU A CA 1
ATOM 595 C C . LEU A 1 77 ? 3.255 -0.441 -17.095 1.00 95.12 77 LEU A C 1
ATOM 597 O O . LEU A 1 77 ? 3.925 -1.247 -17.735 1.00 95.12 77 LEU A O 1
ATOM 601 N N . LYS A 1 78 ? 2.019 -0.113 -17.490 1.00 95.69 78 LYS A N 1
ATOM 602 C CA . LYS A 1 78 ? 1.368 -0.643 -18.703 1.00 95.69 78 LYS A CA 1
ATOM 603 C C . LYS A 1 78 ? 2.136 -0.297 -19.977 1.00 95.69 78 LYS A C 1
ATOM 605 O O . LYS A 1 78 ? 2.166 -1.104 -20.903 1.00 95.69 78 LYS A O 1
ATOM 610 N N . ARG A 1 79 ? 2.750 0.890 -20.049 1.00 96.44 79 ARG A N 1
ATOM 611 C CA . ARG A 1 79 ? 3.566 1.303 -21.199 1.00 96.44 79 ARG A CA 1
ATOM 612 C C . ARG A 1 79 ? 4.838 0.471 -21.323 1.00 96.44 79 ARG A C 1
ATOM 614 O O . ARG A 1 79 ? 5.229 0.176 -22.450 1.00 96.44 79 ARG A O 1
ATOM 621 N N . LEU A 1 80 ? 5.437 0.090 -20.197 1.00 96.56 80 LEU A N 1
ATOM 622 C CA . LEU A 1 80 ? 6.651 -0.727 -20.153 1.00 96.56 80 LEU A CA 1
ATOM 623 C C . LEU A 1 80 ? 6.410 -2.202 -20.506 1.00 96.56 80 LEU A C 1
ATOM 625 O O . LEU A 1 80 ? 7.365 -2.899 -20.829 1.00 96.56 80 LEU A O 1
ATOM 629 N N . LYS A 1 81 ? 5.146 -2.651 -20.506 1.00 95.88 81 LYS A N 1
ATOM 630 C CA . LYS A 1 81 ? 4.724 -4.007 -20.898 1.00 95.88 81 LYS A CA 1
ATOM 631 C C . LYS A 1 81 ? 5.466 -5.116 -20.122 1.00 95.88 81 LYS A C 1
ATOM 633 O O . LYS A 1 81 ? 6.208 -5.882 -20.741 1.00 95.88 81 LYS A O 1
ATOM 638 N N . PRO A 1 82 ? 5.272 -5.208 -18.791 1.00 96.50 82 PRO A N 1
ATOM 639 C CA . PRO A 1 82 ? 5.715 -6.376 -18.034 1.00 96.50 82 PRO A CA 1
ATOM 640 C C . PRO A 1 82 ? 5.134 -7.662 -18.637 1.00 96.50 82 PRO A C 1
ATOM 642 O O . PRO A 1 82 ? 3.960 -7.701 -19.015 1.00 96.50 82 PRO A O 1
ATOM 645 N N . ASP A 1 83 ? 5.967 -8.691 -18.719 1.00 95.88 83 ASP A N 1
ATOM 646 C CA . ASP A 1 83 ? 5.688 -9.997 -19.301 1.00 95.88 83 ASP A CA 1
ATOM 647 C C . ASP A 1 83 ? 5.868 -11.088 -18.228 1.00 95.88 83 ASP A C 1
ATOM 649 O O . ASP A 1 83 ? 6.997 -11.354 -17.813 1.00 95.88 83 ASP A O 1
ATOM 653 N N . PRO A 1 84 ? 4.784 -11.757 -17.793 1.00 95.62 84 PRO A N 1
ATOM 654 C CA . PRO A 1 84 ? 4.832 -12.833 -16.798 1.00 95.62 84 PRO A CA 1
ATOM 655 C C . PRO A 1 84 ? 5.754 -14.007 -17.141 1.00 95.62 84 PRO A C 1
ATOM 657 O O . PRO A 1 84 ? 6.108 -14.777 -16.254 1.00 95.62 84 PRO A O 1
ATOM 660 N N . SER A 1 85 ? 6.096 -14.195 -18.420 1.00 95.19 85 SER A N 1
ATOM 661 C CA . SER A 1 85 ? 6.972 -15.285 -18.857 1.00 95.19 85 SER A CA 1
ATOM 662 C C . SER A 1 85 ? 8.459 -14.992 -18.644 1.00 95.19 85 SER A C 1
ATOM 664 O O . SER A 1 85 ? 9.259 -15.927 -18.605 1.00 95.19 85 SER A O 1
ATOM 666 N N . THR A 1 86 ? 8.832 -13.718 -18.489 1.00 94.38 86 THR A N 1
ATOM 667 C CA . THR A 1 86 ? 10.232 -13.291 -18.335 1.00 94.38 86 THR A CA 1
ATOM 668 C C . THR A 1 86 ? 10.491 -12.480 -17.075 1.00 94.38 86 THR A C 1
ATOM 670 O O . THR A 1 86 ? 11.617 -12.473 -16.586 1.00 94.38 86 THR A O 1
ATOM 673 N N . ASP A 1 87 ? 9.486 -11.761 -16.581 1.00 96.56 87 ASP A N 1
ATOM 674 C CA . ASP A 1 87 ? 9.626 -10.806 -15.489 1.00 96.56 87 ASP A CA 1
ATOM 675 C C . ASP A 1 87 ? 9.211 -11.434 -14.156 1.00 96.56 87 ASP A C 1
ATOM 677 O O . ASP A 1 87 ? 8.185 -12.111 -14.052 1.00 96.56 87 ASP A O 1
ATOM 681 N N . ASP A 1 88 ? 9.996 -11.170 -13.112 1.00 95.38 88 ASP A N 1
ATOM 682 C CA . ASP A 1 88 ? 9.692 -11.630 -11.761 1.00 95.38 88 ASP A CA 1
ATOM 683 C C . ASP A 1 88 ? 8.539 -10.804 -11.165 1.00 95.38 88 ASP A C 1
ATOM 685 O O . ASP A 1 88 ? 8.721 -9.731 -10.584 1.00 95.38 88 ASP A O 1
ATOM 689 N N . LEU A 1 89 ? 7.316 -11.318 -11.310 1.00 95.69 89 LEU A N 1
ATOM 690 C CA . LEU A 1 89 ? 6.113 -10.669 -10.790 1.00 95.69 89 LEU A CA 1
ATOM 691 C C . LEU A 1 89 ? 6.115 -10.525 -9.262 1.00 95.69 89 LEU A C 1
ATOM 693 O O . LEU A 1 89 ? 5.449 -9.626 -8.745 1.00 95.69 89 LEU A O 1
ATOM 697 N N . ARG A 1 90 ? 6.856 -11.374 -8.540 1.00 95.00 90 ARG A N 1
ATOM 698 C CA . ARG A 1 90 ? 7.014 -11.278 -7.086 1.00 95.00 90 ARG A CA 1
ATOM 699 C C . ARG A 1 90 ? 7.847 -10.050 -6.736 1.00 95.00 90 ARG A C 1
ATOM 701 O O . ARG A 1 90 ? 7.457 -9.272 -5.869 1.00 95.00 90 ARG A O 1
ATOM 708 N N . GLU A 1 91 ? 8.948 -9.837 -7.454 1.00 93.25 91 GLU A N 1
ATOM 709 C CA . GLU A 1 91 ? 9.780 -8.642 -7.300 1.00 93.25 91 GLU A CA 1
ATOM 710 C C . GLU A 1 91 ? 9.011 -7.363 -7.676 1.00 93.25 91 GLU A C 1
ATOM 712 O O . GLU A 1 91 ? 9.108 -6.353 -6.975 1.00 93.25 91 GLU A O 1
ATOM 717 N N . LEU A 1 92 ? 8.188 -7.403 -8.731 1.00 94.50 92 LEU A N 1
ATOM 718 C CA . LEU A 1 92 ? 7.324 -6.274 -9.100 1.00 94.50 92 LEU A CA 1
ATOM 719 C C . LEU A 1 92 ? 6.235 -5.997 -8.049 1.00 94.50 92 LEU A C 1
ATOM 721 O O . LEU A 1 92 ? 5.954 -4.834 -7.754 1.00 94.50 92 LEU A O 1
ATOM 725 N N . MET A 1 93 ? 5.648 -7.039 -7.449 1.00 95.00 93 MET A N 1
ATOM 726 C CA . MET A 1 93 ? 4.686 -6.891 -6.350 1.00 95.00 93 MET A CA 1
ATOM 727 C C . MET A 1 93 ? 5.342 -6.261 -5.117 1.00 95.00 93 MET A C 1
ATOM 729 O O . MET A 1 93 ? 4.799 -5.311 -4.551 1.00 95.00 93 MET A O 1
ATOM 733 N N . ALA A 1 94 ? 6.538 -6.719 -4.744 1.00 92.69 94 ALA A N 1
ATOM 734 C CA . ALA A 1 94 ? 7.311 -6.119 -3.662 1.00 92.69 94 ALA A CA 1
ATOM 735 C C . ALA A 1 94 ? 7.662 -4.650 -3.965 1.00 92.69 94 ALA A C 1
ATOM 737 O O . ALA A 1 94 ? 7.523 -3.791 -3.096 1.00 92.69 94 ALA A O 1
ATOM 738 N N . ALA A 1 95 ? 8.027 -4.321 -5.210 1.00 91.75 95 ALA A N 1
ATOM 739 C CA . ALA A 1 95 ? 8.306 -2.946 -5.628 1.00 91.75 95 ALA A CA 1
ATOM 740 C C . ALA A 1 95 ? 7.067 -2.029 -5.589 1.00 91.75 95 ALA A C 1
ATOM 742 O O . ALA A 1 95 ? 7.204 -0.821 -5.380 1.00 91.75 95 ALA A O 1
ATOM 743 N N . ALA A 1 96 ? 5.859 -2.582 -5.744 1.00 92.25 96 ALA A N 1
ATOM 744 C CA . ALA A 1 96 ? 4.607 -1.839 -5.588 1.00 92.25 96 ALA A CA 1
ATOM 745 C C . ALA A 1 96 ? 4.312 -1.450 -4.126 1.00 92.25 96 ALA A C 1
ATOM 747 O O . ALA A 1 96 ? 3.485 -0.567 -3.867 1.00 92.25 96 ALA A O 1
ATOM 748 N N . ALA A 1 97 ? 4.991 -2.069 -3.155 1.00 89.69 97 ALA A N 1
ATOM 749 C CA . ALA A 1 97 ? 4.876 -1.730 -1.744 1.00 89.69 97 ALA A CA 1
ATOM 750 C C . ALA A 1 97 ? 5.597 -0.404 -1.437 1.00 89.69 97 ALA A C 1
ATOM 752 O O . ALA A 1 97 ? 6.734 -0.365 -0.973 1.00 89.69 97 ALA A O 1
ATOM 753 N N . SER A 1 98 ? 4.913 0.713 -1.689 1.00 83.38 98 SER A N 1
ATOM 754 C CA . SER A 1 98 ? 5.418 2.065 -1.427 1.00 83.38 98 SER A CA 1
ATOM 755 C C . SER A 1 98 ? 4.777 2.702 -0.183 1.00 83.38 98 SER A C 1
ATOM 757 O O . SER A 1 98 ? 3.907 2.119 0.467 1.00 83.38 98 SER A O 1
ATOM 759 N N . LEU A 1 99 ? 5.172 3.938 0.155 1.00 76.44 99 LEU A N 1
ATOM 760 C CA . LEU A 1 99 ? 4.549 4.721 1.237 1.00 76.44 99 LEU A CA 1
ATOM 761 C C . LEU A 1 99 ? 3.023 4.841 1.099 1.00 76.44 99 LEU A C 1
ATOM 763 O O . LEU A 1 99 ? 2.327 4.986 2.104 1.00 76.44 99 LEU A O 1
ATOM 767 N N . ILE A 1 100 ? 2.510 4.806 -0.133 1.00 72.69 100 ILE A N 1
ATOM 768 C CA . ILE A 1 100 ? 1.082 4.861 -0.432 1.00 72.69 100 ILE A CA 1
ATOM 769 C C . ILE A 1 100 ? 0.754 3.681 -1.339 1.00 72.69 100 ILE A C 1
ATOM 771 O O . ILE A 1 100 ? 1.068 3.701 -2.526 1.00 72.69 100 ILE A O 1
ATOM 775 N N . THR A 1 101 ? 0.081 2.671 -0.797 1.00 72.06 101 THR A N 1
ATOM 776 C CA . THR A 1 101 ? -0.388 1.545 -1.606 1.00 72.06 101 THR A CA 1
ATOM 777 C C . THR A 1 101 ? -1.443 2.013 -2.605 1.00 72.06 101 THR A C 1
ATOM 779 O O . THR A 1 101 ? -2.421 2.660 -2.223 1.00 72.06 101 THR A O 1
ATOM 782 N N . THR A 1 102 ? -1.244 1.693 -3.882 1.00 80.56 102 THR A N 1
ATOM 783 C CA . THR A 1 102 ? -2.129 2.078 -4.987 1.00 80.56 102 THR A CA 1
ATOM 784 C C . THR A 1 102 ? -2.861 0.836 -5.507 1.00 80.56 102 THR A C 1
ATOM 786 O O . THR A 1 102 ? -2.244 -0.033 -6.134 1.00 80.56 102 THR A O 1
ATOM 789 N N . PRO A 1 103 ? -4.174 0.702 -5.230 1.00 89.31 103 PRO A N 1
ATOM 790 C CA . PRO A 1 103 ? -4.971 -0.450 -5.655 1.00 89.31 103 PRO A CA 1
ATOM 791 C C . PRO A 1 103 ? -4.872 -0.750 -7.149 1.00 89.31 103 PRO A C 1
ATOM 793 O O . PRO A 1 103 ? -4.886 -1.906 -7.551 1.00 89.31 103 PRO A O 1
ATOM 796 N N . GLU A 1 104 ? -4.742 0.278 -7.982 1.00 90.88 104 GLU A N 1
ATOM 797 C CA . GLU A 1 104 ? -4.742 0.167 -9.436 1.00 90.88 104 GLU A CA 1
ATOM 798 C C . GLU A 1 104 ? -3.495 -0.545 -9.971 1.00 90.88 1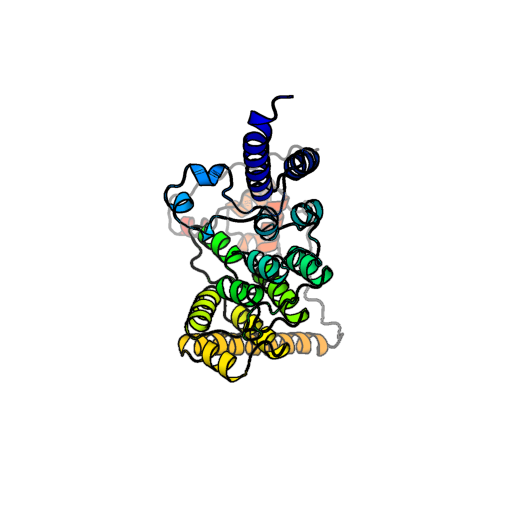04 GLU A C 1
ATOM 800 O O . GLU A 1 104 ? -3.595 -1.350 -10.902 1.00 90.88 104 GLU A O 1
ATOM 805 N N . THR A 1 105 ? -2.327 -0.272 -9.383 1.00 92.12 105 THR A N 1
ATOM 806 C CA . THR A 1 105 ? -1.070 -0.926 -9.763 1.00 92.12 105 THR A CA 1
ATOM 807 C C . THR A 1 105 ? -1.056 -2.374 -9.292 1.00 92.12 105 THR A C 1
ATOM 809 O O . THR A 1 105 ? -0.769 -3.269 -10.087 1.00 92.12 105 THR A O 1
ATOM 812 N N . VAL A 1 106 ? -1.486 -2.629 -8.052 1.00 94.00 106 VAL A N 1
ATOM 813 C CA . VAL A 1 106 ? -1.639 -3.996 -7.527 1.00 94.00 106 VAL A CA 1
ATOM 814 C C . VAL A 1 106 ? -2.659 -4.788 -8.353 1.00 94.00 106 VAL A C 1
ATOM 816 O O . VAL A 1 106 ? -2.386 -5.918 -8.744 1.00 94.00 106 VAL A O 1
ATOM 819 N N . ALA A 1 107 ? -3.806 -4.195 -8.703 1.00 94.44 107 ALA A N 1
ATOM 820 C CA . ALA A 1 107 ? -4.816 -4.825 -9.557 1.00 94.44 107 ALA A CA 1
ATOM 821 C C . ALA A 1 107 ? -4.246 -5.230 -10.917 1.00 94.44 107 ALA A C 1
ATOM 823 O O . ALA A 1 107 ? -4.567 -6.304 -11.426 1.00 94.44 107 ALA A O 1
ATOM 824 N N . TYR A 1 108 ? -3.415 -4.369 -11.507 1.00 95.25 108 TYR A N 1
ATOM 825 C CA . TYR A 1 108 ? -2.779 -4.659 -12.781 1.00 95.25 108 TYR A CA 1
ATOM 826 C C . TYR A 1 108 ? -1.781 -5.816 -12.664 1.00 95.25 108 TYR A C 1
ATOM 828 O O . TYR A 1 108 ? -1.863 -6.747 -13.460 1.00 95.25 108 TYR A O 1
ATOM 836 N N . LEU A 1 109 ? -0.916 -5.826 -11.647 1.00 95.44 109 LEU A N 1
ATOM 837 C CA . LEU A 1 109 ? 0.007 -6.941 -11.406 1.00 95.44 109 LEU A CA 1
ATOM 838 C C . LEU A 1 109 ? -0.739 -8.263 -11.165 1.00 95.44 109 LEU A C 1
ATOM 840 O O . LEU A 1 109 ? -0.420 -9.270 -11.790 1.00 95.44 109 LEU A O 1
ATOM 844 N N . VAL A 1 110 ? -1.798 -8.255 -10.349 1.00 96.19 110 VAL A N 1
ATOM 845 C CA . VAL A 1 110 ? -2.651 -9.439 -10.140 1.00 96.19 110 VAL A CA 1
ATOM 846 C C . VAL A 1 110 ? -3.303 -9.891 -11.451 1.00 96.19 110 VAL A C 1
ATOM 848 O O . VAL A 1 110 ? -3.389 -11.087 -11.714 1.00 96.19 110 VAL A O 1
ATOM 851 N N . SER A 1 111 ? -3.720 -8.962 -12.322 1.00 96.00 111 SER A N 1
ATOM 852 C CA . SER A 1 111 ? -4.276 -9.310 -13.642 1.00 96.00 111 SER A CA 1
ATOM 853 C C . SER A 1 111 ? -3.261 -9.960 -14.589 1.00 96.00 111 SER A C 1
ATOM 855 O O . SER A 1 111 ? -3.661 -10.668 -15.510 1.00 96.00 111 SER A O 1
ATOM 857 N N . LEU A 1 112 ? -1.966 -9.749 -14.345 1.00 96.44 112 LEU A N 1
ATOM 858 C CA . LEU A 1 112 ? -0.865 -10.416 -15.040 1.00 96.44 112 LEU A CA 1
ATOM 859 C C . LEU A 1 112 ? -0.509 -11.778 -14.417 1.00 96.44 112 LEU A C 1
ATOM 861 O O . LEU A 1 112 ? 0.345 -12.478 -14.948 1.00 96.44 112 LEU A O 1
ATOM 865 N N . GLY A 1 113 ? -1.164 -12.168 -13.318 1.00 96.12 113 GLY A N 1
ATOM 866 C CA . GLY A 1 113 ? -0.913 -13.423 -12.609 1.00 96.12 113 GLY A CA 1
ATOM 867 C C . GLY A 1 113 ? 0.022 -13.299 -11.405 1.00 96.12 113 GLY A C 1
ATOM 868 O O . GLY A 1 113 ? 0.447 -14.323 -10.878 1.00 96.12 113 GLY A O 1
ATOM 869 N N . ALA A 1 114 ? 0.347 -12.082 -10.955 1.00 95.94 114 ALA A N 1
ATOM 870 C CA . ALA A 1 114 ? 1.131 -11.899 -9.737 1.00 95.94 114 ALA A CA 1
ATOM 871 C C . ALA A 1 114 ? 0.340 -12.365 -8.504 1.00 95.94 114 ALA A C 1
ATOM 873 O O . ALA A 1 114 ? -0.839 -12.027 -8.355 1.00 95.94 114 ALA A O 1
ATOM 874 N N . ASP A 1 115 ? 1.002 -13.084 -7.599 1.00 95.69 115 ASP A N 1
ATOM 875 C CA . ASP A 1 115 ? 0.446 -13.389 -6.282 1.00 95.69 115 ASP A CA 1
ATOM 876 C C . ASP A 1 115 ? 0.534 -12.145 -5.385 1.00 95.69 115 ASP A C 1
ATOM 878 O O . ASP A 1 115 ? 1.574 -11.492 -5.301 1.00 95.69 115 ASP A O 1
ATOM 882 N N . VAL A 1 116 ? -0.570 -11.807 -4.716 1.00 95.88 116 VAL A N 1
ATOM 883 C CA . VAL A 1 116 ? -0.617 -10.708 -3.742 1.00 95.88 116 VAL A CA 1
ATOM 884 C C . VAL A 1 116 ? 0.128 -11.060 -2.447 1.00 95.88 116 VAL A C 1
ATOM 886 O O . VAL A 1 116 ? 0.516 -10.160 -1.701 1.00 95.88 116 VAL A O 1
ATOM 889 N N . ASN A 1 117 ? 0.320 -12.354 -2.176 1.00 97.06 117 ASN A N 1
ATOM 890 C CA . ASN A 1 117 ? 1.043 -12.896 -1.029 1.00 97.06 117 ASN A CA 1
ATOM 891 C C . ASN A 1 117 ? 2.483 -13.256 -1.418 1.00 97.06 117 ASN A C 1
ATOM 893 O O . ASN A 1 117 ? 2.885 -14.415 -1.435 1.00 97.06 117 ASN A O 1
ATOM 897 N N . ASP A 1 118 ? 3.261 -12.232 -1.757 1.00 94.50 118 ASP A N 1
ATOM 898 C CA . ASP A 1 118 ? 4.609 -12.364 -2.304 1.00 94.50 118 ASP A CA 1
ATOM 899 C C . ASP A 1 118 ? 5.680 -12.796 -1.279 1.00 94.50 118 ASP A C 1
ATOM 901 O O . ASP A 1 118 ? 6.808 -13.110 -1.657 1.00 94.50 118 ASP A O 1
ATOM 905 N N . LYS A 1 119 ? 5.396 -12.849 0.025 1.00 94.62 119 LYS A N 1
ATOM 906 C CA . LYS A 1 119 ? 6.383 -13.274 1.030 1.00 94.62 119 LYS A CA 1
ATOM 907 C C . LYS A 1 119 ? 6.517 -14.801 1.068 1.00 94.62 119 LYS A C 1
ATOM 909 O O . LYS A 1 119 ? 5.589 -15.548 0.784 1.00 94.62 119 LYS A O 1
ATOM 914 N N . SER A 1 120 ? 7.693 -15.295 1.461 1.00 93.31 120 SER A N 1
ATOM 915 C CA . SER A 1 120 ? 7.963 -16.745 1.534 1.00 93.31 120 SER A CA 1
ATOM 916 C C . SER A 1 120 ? 7.164 -17.469 2.620 1.00 93.31 120 SER A C 1
ATOM 918 O O . SER A 1 120 ? 7.016 -18.683 2.561 1.00 93.31 120 SER A O 1
ATOM 920 N N . ASP A 1 121 ? 6.681 -16.734 3.619 1.00 94.31 121 ASP A N 1
ATOM 921 C CA . ASP A 1 121 ? 5.815 -17.217 4.697 1.00 94.31 121 ASP A CA 1
ATOM 922 C C . ASP A 1 121 ? 4.317 -17.162 4.327 1.00 94.31 121 ASP A C 1
ATOM 924 O O . ASP A 1 121 ? 3.465 -17.432 5.171 1.00 94.31 121 ASP A O 1
ATOM 928 N N . GLY A 1 122 ? 3.984 -16.810 3.077 1.00 94.88 122 GLY A N 1
ATOM 929 C CA . GLY A 1 122 ? 2.609 -16.673 2.595 1.00 94.88 122 GLY A CA 1
ATOM 930 C C . GLY A 1 122 ? 1.935 -15.350 2.967 1.00 94.88 122 GLY A C 1
ATOM 931 O O . GLY A 1 122 ? 0.721 -15.223 2.796 1.00 94.88 122 GLY A O 1
ATOM 932 N N . GLY A 1 123 ? 2.683 -14.374 3.490 1.00 96.69 123 GLY A N 1
ATOM 933 C CA . GLY A 1 123 ? 2.195 -13.016 3.709 1.00 96.69 123 GLY A CA 1
ATOM 934 C C . GLY A 1 123 ? 2.308 -12.105 2.491 1.00 96.69 123 GLY A C 1
ATOM 935 O O . GLY A 1 123 ? 2.956 -12.412 1.497 1.00 96.69 123 GLY A O 1
ATOM 936 N N . SER A 1 124 ? 1.710 -10.925 2.606 1.00 97.00 124 SER A N 1
ATOM 937 C CA . SER A 1 124 ? 1.699 -9.893 1.573 1.00 97.00 124 SER A CA 1
ATOM 938 C C . SER A 1 124 ? 2.546 -8.685 1.976 1.00 97.00 124 SER A C 1
ATOM 940 O O . SER A 1 124 ? 2.255 -8.014 2.974 1.00 97.00 124 SER A O 1
ATOM 942 N N . THR A 1 125 ? 3.563 -8.359 1.174 1.00 95.19 125 THR A N 1
ATOM 943 C CA . THR A 1 125 ? 4.434 -7.194 1.404 1.00 95.19 125 THR A CA 1
ATOM 944 C C . THR A 1 125 ? 3.666 -5.885 1.218 1.00 95.19 125 THR A C 1
ATOM 946 O O . THR A 1 125 ? 3.850 -4.926 1.981 1.00 95.19 125 THR A O 1
ATOM 949 N N . VAL A 1 126 ? 2.748 -5.845 0.245 1.00 95.44 126 VAL A N 1
ATOM 950 C CA . VAL A 1 126 ? 1.898 -4.671 -0.011 1.00 95.44 126 VAL A CA 1
ATOM 951 C C . VAL A 1 126 ? 0.903 -4.421 1.124 1.00 95.44 126 VAL A C 1
ATOM 953 O O . VAL A 1 126 ? 0.710 -3.264 1.504 1.00 95.44 126 VAL A O 1
ATOM 956 N N . LEU A 1 127 ? 0.324 -5.470 1.725 1.00 96.75 127 LEU A N 1
ATOM 957 C CA . LEU A 1 127 ? -0.557 -5.332 2.892 1.00 96.75 127 LEU A CA 1
ATOM 958 C C . LEU A 1 127 ? 0.213 -4.895 4.138 1.00 96.75 127 LEU A C 1
ATOM 960 O O . LEU A 1 127 ? -0.225 -3.986 4.844 1.00 96.75 127 LEU A O 1
ATOM 964 N N . GLU A 1 128 ? 1.369 -5.504 4.403 1.00 96.19 128 GLU A N 1
ATOM 965 C CA . GLU A 1 128 ? 2.203 -5.140 5.549 1.00 96.19 128 GLU A CA 1
ATOM 966 C C . GLU A 1 128 ? 2.639 -3.669 5.474 1.00 96.19 128 GLU A C 1
ATOM 968 O O . GLU A 1 128 ? 2.530 -2.921 6.450 1.00 96.19 128 GLU A O 1
ATOM 973 N N . THR A 1 129 ? 3.046 -3.217 4.286 1.00 94.62 129 THR A N 1
ATOM 974 C CA . THR A 1 129 ? 3.413 -1.818 4.042 1.00 94.62 129 THR A CA 1
ATOM 975 C C . THR A 1 129 ? 2.209 -0.879 4.160 1.00 94.62 129 THR A C 1
ATOM 977 O O . THR A 1 129 ? 2.337 0.195 4.756 1.00 94.62 129 THR A O 1
ATOM 980 N N . CYS A 1 130 ? 1.029 -1.290 3.676 1.00 95.25 130 CYS A N 1
ATOM 981 C CA . CYS A 1 130 ? -0.225 -0.548 3.839 1.00 95.25 130 CYS A CA 1
ATOM 982 C C . CYS A 1 130 ? -0.559 -0.316 5.323 1.00 95.25 130 CYS A C 1
ATOM 984 O O . CYS A 1 130 ? -0.871 0.805 5.726 1.00 95.25 130 CYS A O 1
ATOM 986 N N . LEU A 1 131 ? -0.431 -1.352 6.160 1.00 96.19 131 LEU A N 1
ATOM 987 C CA . LEU A 1 131 ? -0.690 -1.284 7.601 1.00 96.19 131 LEU A CA 1
ATOM 988 C C . LEU A 1 131 ? 0.355 -0.442 8.349 1.00 96.19 131 LEU A C 1
ATOM 990 O O . LEU A 1 131 ? -0.004 0.411 9.166 1.00 96.19 131 LEU A O 1
ATOM 994 N N . ARG A 1 132 ? 1.644 -0.616 8.034 1.00 94.50 132 ARG A N 1
ATOM 995 C CA . ARG A 1 132 ? 2.751 0.169 8.611 1.00 94.50 132 ARG A CA 1
ATOM 996 C C . ARG A 1 132 ? 2.617 1.667 8.322 1.00 94.50 132 ARG A C 1
ATOM 998 O O . ARG A 1 132 ? 2.927 2.502 9.174 1.00 94.50 132 ARG A O 1
ATOM 1005 N N . ASN A 1 133 ? 2.119 2.012 7.138 1.00 91.69 133 ASN A N 1
ATOM 1006 C CA . ASN A 1 133 ? 1.929 3.391 6.694 1.00 91.69 133 ASN A CA 1
ATOM 1007 C C . ASN A 1 133 ? 0.467 3.852 6.769 1.00 91.69 133 ASN A C 1
ATOM 1009 O O . ASN A 1 133 ? 0.114 4.886 6.198 1.00 91.69 133 ASN A O 1
ATOM 1013 N N . PHE A 1 134 ? -0.387 3.132 7.503 1.00 93.19 134 PHE A N 1
ATOM 1014 C CA . PHE A 1 134 ? -1.814 3.428 7.532 1.00 93.19 134 PHE A CA 1
ATOM 1015 C C . PHE A 1 134 ? -2.079 4.875 7.973 1.00 93.19 134 PHE A C 1
ATOM 1017 O O . PHE A 1 134 ? -1.452 5.390 8.915 1.00 93.19 134 PHE A O 1
ATOM 1024 N N . ALA A 1 135 ? -2.990 5.534 7.252 1.00 89.38 135 ALA A N 1
ATOM 1025 C CA . ALA A 1 135 ? -3.368 6.936 7.411 1.00 89.38 135 ALA A CA 1
ATOM 1026 C C . ALA A 1 135 ? -2.221 7.959 7.289 1.00 89.38 135 ALA A C 1
ATOM 1028 O O . ALA A 1 135 ? -2.388 9.116 7.680 1.00 89.38 135 ALA A O 1
ATOM 1029 N N . TRP A 1 136 ? -1.039 7.566 6.790 1.00 85.69 136 TRP A N 1
ATOM 1030 C CA . TRP A 1 136 ? 0.106 8.474 6.679 1.00 85.69 136 TRP A CA 1
ATOM 1031 C C . TRP A 1 136 ? -0.221 9.673 5.791 1.00 85.69 136 TRP A C 1
ATOM 1033 O O . TRP A 1 136 ? 0.038 10.812 6.176 1.00 85.69 136 TRP A O 1
ATOM 1043 N N . ARG A 1 137 ? -0.879 9.428 4.650 1.00 80.12 137 ARG A N 1
ATOM 1044 C CA . ARG A 1 137 ? -1.321 10.481 3.734 1.00 80.12 137 ARG A CA 1
ATOM 1045 C C . ARG A 1 137 ? -2.159 11.510 4.483 1.00 80.12 137 ARG A C 1
ATOM 1047 O O . ARG A 1 137 ? -1.835 12.687 4.451 1.00 80.12 137 ARG A O 1
ATOM 1054 N N . GLU A 1 138 ? -3.214 11.071 5.155 1.00 85.50 138 GLU A N 1
ATOM 1055 C CA . GLU A 1 138 ? -4.170 11.897 5.887 1.00 85.50 138 GLU A CA 1
ATOM 1056 C C . GLU A 1 138 ? -3.513 12.649 7.053 1.00 85.50 138 GLU A C 1
ATOM 1058 O O . GLU A 1 138 ? -3.826 13.821 7.268 1.00 85.50 138 GLU A O 1
ATOM 1063 N N . ALA A 1 139 ? -2.574 12.006 7.753 1.00 77.44 139 ALA A N 1
ATOM 1064 C CA . ALA A 1 139 ? -1.848 12.583 8.879 1.00 77.44 139 ALA A CA 1
ATOM 1065 C C . ALA A 1 139 ? -0.883 13.703 8.457 1.00 77.44 139 ALA A C 1
ATOM 1067 O O . ALA A 1 139 ? -0.807 14.723 9.140 1.00 77.44 139 ALA A O 1
ATOM 1068 N N . VAL A 1 140 ? -0.182 13.562 7.324 1.00 72.38 140 VAL A N 1
ATOM 1069 C CA . VAL A 1 140 ? 0.707 14.619 6.801 1.00 72.38 140 VAL A CA 1
ATOM 1070 C C . VAL A 1 140 ? -0.086 15.891 6.498 1.00 72.38 140 VAL A C 1
ATOM 1072 O O . VAL A 1 140 ? 0.327 16.976 6.903 1.00 72.38 140 VAL A O 1
ATOM 1075 N N . TRP A 1 141 ? -1.273 15.766 5.888 1.00 61.06 141 TRP A N 1
ATOM 1076 C CA . TRP A 1 141 ? -2.162 16.916 5.670 1.00 61.06 141 TRP A CA 1
ATOM 1077 C C . TRP A 1 141 ? -2.584 17.596 6.975 1.00 61.06 141 TRP A C 1
ATOM 1079 O O . TRP A 1 141 ? -2.852 18.791 6.971 1.00 61.06 141 TRP A O 1
ATOM 1089 N N . GLU A 1 142 ? -2.692 16.857 8.079 1.00 56.62 142 GLU A N 1
ATOM 1090 C CA . GLU A 1 142 ? -3.106 17.393 9.379 1.00 56.62 142 GLU A CA 1
ATOM 1091 C C . GLU A 1 142 ? -1.948 18.091 10.107 1.00 56.62 142 GLU A C 1
ATOM 1093 O O . GLU A 1 142 ? -2.151 19.153 10.693 1.00 56.62 142 GLU A O 1
ATOM 1098 N N . ALA A 1 143 ? -0.724 17.571 9.962 1.00 57.28 143 ALA A N 1
ATOM 1099 C CA . ALA A 1 143 ? 0.499 18.178 10.485 1.00 57.28 143 ALA A CA 1
ATOM 1100 C C . ALA A 1 143 ? 0.857 19.516 9.807 1.00 57.28 143 ALA A C 1
ATOM 1102 O O . ALA A 1 143 ? 1.444 20.386 10.447 1.00 57.28 143 ALA A O 1
ATOM 1103 N N . SER A 1 144 ? 0.477 19.717 8.539 1.00 58.59 144 SER A N 1
ATOM 1104 C CA . SER A 1 144 ? 0.690 20.987 7.825 1.00 58.59 144 SER A CA 1
ATOM 1105 C C . SER A 1 144 ? -0.191 22.145 8.323 1.00 58.59 144 SER A C 1
ATOM 1107 O O . SER A 1 144 ? 0.037 23.287 7.925 1.00 58.59 144 SER A O 1
ATOM 1109 N N . TYR A 1 145 ? -1.181 21.894 9.194 1.00 51.09 145 TYR A N 1
ATOM 1110 C CA . TYR A 1 145 ? -1.984 22.950 9.812 1.00 51.09 145 TYR A CA 1
ATOM 1111 C C . TYR A 1 145 ? -1.520 23.218 11.254 1.00 51.09 145 TYR A C 1
ATOM 1113 O O . TYR A 1 145 ? -1.697 22.358 12.118 1.00 51.09 145 TYR A O 1
ATOM 1121 N N . PRO A 1 146 ? -1.026 24.432 11.571 1.00 49.66 146 PRO A N 1
ATOM 1122 C CA . PRO A 1 146 ? -0.344 24.753 12.835 1.00 49.66 146 PRO A CA 1
ATOM 1123 C C . PRO A 1 146 ? -1.211 24.697 14.112 1.00 49.66 146 PRO A C 1
ATOM 1125 O O . PRO A 1 146 ? -0.754 25.090 15.180 1.00 49.66 146 PRO A O 1
ATOM 1128 N N . TYR A 1 147 ? -2.454 24.207 14.037 1.00 48.50 147 TYR A N 1
ATOM 1129 C CA . TYR A 1 147 ? -3.412 24.201 15.150 1.00 48.50 147 TYR A CA 1
ATOM 1130 C C . TYR A 1 147 ? -4.143 22.864 15.369 1.00 48.50 147 TYR A C 1
ATOM 1132 O O . TYR A 1 147 ? -5.142 22.839 16.091 1.00 48.50 147 TYR A O 1
ATOM 1140 N N . ARG A 1 148 ? -3.707 21.746 14.767 1.00 50.25 148 ARG A N 1
ATOM 1141 C CA . ARG A 1 148 ? -4.375 20.442 14.950 1.00 50.25 148 ARG A CA 1
ATOM 1142 C C . ARG A 1 148 ? -3.413 19.332 15.360 1.00 50.25 148 ARG A C 1
ATOM 1144 O O . ARG A 1 148 ? -2.949 18.555 14.541 1.00 50.25 148 ARG A O 1
ATOM 1151 N N . HIS A 1 149 ? -3.224 19.181 16.666 1.00 52.09 149 HIS A N 1
ATOM 1152 C CA . HIS A 1 149 ? -2.776 17.916 17.258 1.00 52.09 149 HIS A CA 1
ATOM 1153 C C . HIS A 1 149 ? -3.950 16.948 17.428 1.00 52.09 149 HIS A C 1
ATOM 1155 O O . HIS A 1 149 ? -4.187 16.458 18.530 1.00 52.09 149 HIS A O 1
ATOM 1161 N N . ASN A 1 150 ? -4.725 16.705 16.371 1.00 64.75 150 ASN A N 1
ATOM 1162 C CA . ASN A 1 150 ? -5.811 15.738 16.452 1.00 64.75 150 ASN A CA 1
ATOM 1163 C C . ASN A 1 150 ? -5.495 14.516 15.607 1.00 64.75 150 ASN A C 1
ATOM 1165 O O . ASN A 1 150 ? -5.004 14.620 14.490 1.00 64.75 150 ASN A O 1
ATOM 1169 N N . THR A 1 151 ? -5.782 13.359 16.191 1.00 84.12 151 THR A N 1
ATOM 1170 C CA . THR A 1 151 ? -5.879 12.082 15.496 1.00 84.12 151 THR A CA 1
ATOM 1171 C C . THR A 1 151 ? -6.751 12.216 14.249 1.00 84.12 151 THR A C 1
ATOM 1173 O O . THR A 1 151 ? -7.809 12.852 14.309 1.00 84.12 151 THR A O 1
ATOM 1176 N N . VAL A 1 152 ? -6.359 11.560 13.159 1.00 88.00 152 VAL A N 1
ATOM 1177 C CA . VAL A 1 152 ? -7.133 11.521 11.917 1.00 88.00 152 VAL A CA 1
ATOM 1178 C C . VAL A 1 152 ? -8.476 10.851 12.190 1.00 88.00 152 VAL A C 1
ATOM 1180 O O . VAL A 1 152 ? -8.522 9.711 12.656 1.00 88.00 152 VAL A O 1
ATOM 1183 N N . SER A 1 153 ? -9.574 11.550 11.899 1.00 89.44 153 SER A N 1
ATOM 1184 C CA . SER A 1 153 ? -10.908 10.993 12.126 1.00 89.44 153 SER A CA 1
ATOM 1185 C C . SER A 1 153 ? -11.272 9.915 11.106 1.00 89.44 153 SER A C 1
ATOM 1187 O O . SER A 1 153 ? -10.956 10.068 9.923 1.00 89.44 153 SER A O 1
ATOM 1189 N N . ALA A 1 154 ? -12.015 8.887 11.530 1.00 90.88 154 ALA A N 1
ATOM 1190 C CA . ALA A 1 154 ? -12.503 7.805 10.671 1.00 90.88 154 ALA A CA 1
ATOM 1191 C C . ALA A 1 154 ? -13.178 8.290 9.378 1.00 90.88 154 ALA A C 1
ATOM 1193 O O . ALA A 1 154 ? -12.962 7.719 8.311 1.00 90.88 154 ALA A O 1
ATOM 1194 N N . SER A 1 155 ? -13.918 9.401 9.436 1.00 88.69 155 SER A N 1
ATOM 1195 C CA . SER A 1 155 ? -14.588 9.997 8.268 1.00 88.69 155 SER A CA 1
ATOM 1196 C C . SER A 1 155 ? -13.635 10.469 7.160 1.00 88.69 155 SER A C 1
ATOM 1198 O O . SER A 1 155 ? -14.055 10.649 6.018 1.00 88.69 155 SER A O 1
ATOM 1200 N N . ARG A 1 156 ? -12.347 10.665 7.469 1.00 88.88 156 ARG A N 1
ATOM 1201 C CA . ARG A 1 156 ? -11.307 11.074 6.510 1.00 88.88 156 ARG A CA 1
ATOM 1202 C C . ARG A 1 156 ? -10.489 9.902 5.972 1.00 88.88 156 ARG A C 1
ATOM 1204 O O . ARG A 1 156 ? -9.738 10.102 5.023 1.00 88.88 156 ARG A O 1
ATOM 1211 N N . LEU A 1 157 ? -10.648 8.706 6.539 1.00 91.62 157 LEU A N 1
ATOM 1212 C CA . LEU A 1 157 ? -9.856 7.520 6.203 1.00 91.62 157 LEU A CA 1
ATOM 1213 C C . LEU A 1 157 ? -10.329 6.785 4.946 1.00 91.62 157 LEU A C 1
ATOM 1215 O O . LEU A 1 157 ? -9.803 5.714 4.671 1.00 91.62 157 LEU A O 1
ATOM 1219 N N . GLY A 1 158 ? -11.289 7.327 4.184 1.00 91.00 158 GLY A N 1
ATOM 1220 C CA . GLY A 1 158 ? -11.878 6.646 3.023 1.00 91.00 158 GLY A CA 1
ATOM 1221 C C . GLY A 1 158 ? -10.824 6.036 2.099 1.00 91.00 158 GLY A C 1
ATOM 1222 O O . GLY A 1 158 ? -10.822 4.837 1.888 1.00 91.00 158 GLY A O 1
ATOM 1223 N N . LYS A 1 159 ? -9.817 6.814 1.686 1.00 89.06 159 LYS A N 1
ATOM 1224 C CA . LYS A 1 159 ? -8.766 6.326 0.777 1.00 89.06 159 LYS A CA 1
ATOM 1225 C C . LYS A 1 159 ? -7.897 5.218 1.382 1.00 89.06 159 LYS A C 1
ATOM 1227 O O . LYS A 1 159 ? -7.583 4.256 0.690 1.00 89.06 159 LYS A O 1
ATOM 1232 N N . SER A 1 160 ? -7.501 5.352 2.648 1.00 92.00 160 SER A N 1
ATOM 1233 C CA . SER A 1 160 ? -6.708 4.328 3.341 1.00 92.00 160 SER A CA 1
ATOM 1234 C C . SER A 1 160 ? -7.508 3.043 3.589 1.00 92.00 160 SER A C 1
ATOM 1236 O O . SER A 1 160 ? -6.971 1.948 3.448 1.00 92.00 160 SER A O 1
ATOM 1238 N N . LEU A 1 161 ? -8.792 3.167 3.938 1.00 94.44 161 LEU A N 1
ATOM 1239 C CA . LEU A 1 161 ? -9.691 2.030 4.146 1.00 94.44 161 LEU A CA 1
ATOM 1240 C C . LEU A 1 161 ? -10.054 1.340 2.831 1.00 94.44 161 LEU A C 1
ATOM 1242 O O . LEU A 1 161 ? -10.089 0.116 2.809 1.00 94.44 161 LEU A O 1
ATOM 1246 N N . ASP A 1 162 ? -10.259 2.093 1.751 1.00 93.44 162 ASP A N 1
ATOM 1247 C CA . ASP A 1 162 ? -10.516 1.549 0.415 1.00 93.44 162 ASP A CA 1
ATOM 1248 C C . ASP A 1 162 ? -9.303 0.756 -0.083 1.00 93.44 162 ASP A C 1
ATOM 1250 O O . ASP A 1 162 ? -9.453 -0.356 -0.582 1.00 93.44 162 ASP A O 1
ATOM 1254 N N . ALA A 1 163 ? -8.087 1.286 0.108 1.00 93.31 163 ALA A N 1
ATOM 1255 C CA . ALA A 1 163 ? -6.862 0.580 -0.253 1.00 93.31 163 ALA A CA 1
ATOM 1256 C C . ALA A 1 163 ? -6.668 -0.700 0.574 1.00 93.31 163 ALA A C 1
ATOM 1258 O O . ALA A 1 163 ? -6.382 -1.754 0.012 1.00 93.31 163 ALA A O 1
ATOM 1259 N N . LEU A 1 164 ? -6.871 -0.628 1.895 1.00 96.44 164 LEU A N 1
ATOM 1260 C CA . LEU A 1 164 ? -6.812 -1.799 2.769 1.00 96.44 164 LEU A CA 1
ATOM 1261 C C . LEU A 1 164 ? -7.862 -2.846 2.370 1.00 96.44 164 LEU A C 1
ATOM 1263 O O . LEU A 1 164 ? -7.522 -4.010 2.190 1.00 96.44 164 LEU A O 1
ATOM 1267 N N . GLY A 1 165 ? -9.121 -2.432 2.207 1.00 96.75 165 GLY A N 1
ATOM 1268 C CA . GLY A 1 165 ? -10.225 -3.302 1.803 1.00 96.75 165 GLY A CA 1
ATOM 1269 C C . GLY A 1 165 ? -9.950 -3.985 0.469 1.00 96.75 165 GLY A C 1
ATOM 1270 O O . GLY A 1 165 ? -10.070 -5.199 0.378 1.00 96.75 165 GLY A O 1
ATOM 1271 N N . PHE A 1 166 ? -9.454 -3.239 -0.520 1.00 96.00 166 PHE A N 1
ATOM 1272 C CA . PHE A 1 166 ? -9.068 -3.793 -1.814 1.00 96.00 166 PHE A CA 1
ATOM 1273 C C . PHE A 1 166 ? -8.027 -4.918 -1.695 1.00 96.00 166 PHE A C 1
ATOM 1275 O O . PHE A 1 166 ? -8.187 -5.967 -2.317 1.00 96.00 166 PHE A O 1
ATOM 1282 N N . LEU A 1 167 ? -6.963 -4.731 -0.905 1.00 96.75 167 LEU A N 1
ATOM 1283 C CA . LEU A 1 167 ? -5.943 -5.774 -0.718 1.00 96.75 167 LEU A CA 1
ATOM 1284 C C . LEU A 1 167 ? -6.540 -7.017 -0.050 1.00 96.75 167 LEU A C 1
ATOM 1286 O O . LEU A 1 167 ? -6.261 -8.146 -0.456 1.00 96.75 167 LEU A O 1
ATOM 1290 N N . LEU A 1 168 ? -7.392 -6.808 0.951 1.00 97.56 168 LEU A N 1
ATOM 1291 C CA . LEU A 1 168 ? -8.064 -7.883 1.670 1.00 97.56 168 LEU A CA 1
ATOM 1292 C C . LEU A 1 168 ? -9.080 -8.633 0.793 1.00 97.56 168 LEU A C 1
ATOM 1294 O O . LEU A 1 168 ? -9.183 -9.854 0.891 1.00 97.56 168 LEU A O 1
ATOM 1298 N N . ASP A 1 169 ? -9.772 -7.944 -0.115 1.00 97.00 169 ASP A N 1
ATOM 1299 C CA . ASP A 1 169 ? -10.643 -8.548 -1.135 1.00 97.00 169 ASP A CA 1
ATOM 1300 C C . ASP A 1 169 ? -9.855 -9.427 -2.117 1.00 97.00 169 ASP A C 1
ATOM 1302 O O . ASP A 1 169 ? -10.384 -10.401 -2.654 1.00 97.00 169 ASP A O 1
ATOM 1306 N N . LYS A 1 170 ? -8.574 -9.111 -2.348 1.00 95.94 170 LYS A N 1
ATOM 1307 C CA . LYS A 1 170 ? -7.652 -9.950 -3.130 1.00 95.94 170 LYS A CA 1
ATOM 1308 C C . LYS A 1 170 ? -7.067 -11.120 -2.338 1.00 95.94 170 LYS A C 1
ATOM 1310 O O . LYS A 1 170 ? -6.313 -11.899 -2.911 1.00 95.94 170 LYS A O 1
ATOM 1315 N N . GLY A 1 171 ? -7.433 -11.281 -1.066 1.00 96.56 171 GLY A N 1
ATOM 1316 C CA . GLY A 1 171 ? -6.953 -12.373 -0.219 1.00 96.56 171 GLY A CA 1
ATOM 1317 C C . GLY A 1 171 ? -5.550 -12.143 0.343 1.00 96.56 171 GLY A C 1
ATOM 1318 O O . GLY A 1 171 ? -4.859 -13.112 0.666 1.00 96.56 171 GLY A O 1
ATOM 1319 N N . ALA A 1 172 ? -5.115 -10.883 0.450 1.00 97.56 172 ALA A N 1
ATOM 1320 C CA . ALA A 1 172 ? -3.841 -10.553 1.071 1.00 97.56 172 ALA A CA 1
ATOM 1321 C C . ALA A 1 172 ? -3.819 -10.983 2.548 1.00 97.56 172 ALA A C 1
ATOM 1323 O O . ALA A 1 172 ? -4.721 -10.649 3.324 1.00 97.56 172 ALA A O 1
ATOM 1324 N N . ARG A 1 173 ? -2.769 -11.708 2.936 1.00 97.94 173 ARG A N 1
ATOM 1325 C CA . ARG A 1 173 ? -2.530 -12.201 4.293 1.00 97.94 173 ARG A CA 1
ATOM 1326 C C . ARG A 1 173 ? -1.449 -11.391 4.985 1.00 97.94 173 ARG A C 1
ATOM 1328 O O . ARG A 1 173 ? -0.475 -10.955 4.375 1.00 97.94 173 ARG A O 1
ATOM 1335 N N . TRP A 1 174 ? -1.613 -11.192 6.283 1.00 97.94 174 TRP A N 1
ATOM 1336 C CA . TRP A 1 174 ? -0.678 -10.463 7.120 1.00 97.94 174 TRP A CA 1
ATOM 1337 C C . TRP A 1 174 ? 0.027 -11.428 8.076 1.00 97.94 174 TRP A C 1
ATOM 1339 O O . TRP A 1 174 ? -0.575 -11.926 9.025 1.00 97.94 174 TRP A O 1
ATOM 1349 N N . THR A 1 175 ? 1.317 -11.663 7.826 1.00 97.31 175 THR A N 1
ATOM 1350 C CA . THR A 1 175 ? 2.215 -12.516 8.627 1.00 97.31 175 THR A CA 1
ATOM 1351 C C . THR A 1 175 ? 3.324 -11.670 9.283 1.00 97.31 175 THR A C 1
ATOM 1353 O O . THR A 1 175 ? 4.489 -11.719 8.883 1.00 97.31 175 THR A O 1
ATOM 1356 N N . PRO A 1 176 ? 2.982 -10.779 10.230 1.00 97.06 176 PRO A N 1
ATOM 1357 C CA . PRO A 1 176 ? 3.957 -9.882 10.835 1.00 97.06 176 PRO A CA 1
ATOM 1358 C C . PRO A 1 176 ? 4.866 -10.589 11.845 1.00 97.06 176 PRO A C 1
ATOM 1360 O O . PRO A 1 176 ? 4.435 -11.480 12.576 1.00 97.06 176 PRO A O 1
ATOM 1363 N N . ASP A 1 177 ? 6.091 -10.085 11.968 1.00 95.56 177 ASP A N 1
ATOM 1364 C CA . ASP A 1 177 ? 6.914 -10.277 13.160 1.00 95.56 177 ASP A CA 1
ATOM 1365 C C . ASP A 1 177 ? 6.552 -9.253 14.263 1.00 95.56 177 ASP A C 1
ATOM 1367 O O . ASP A 1 177 ? 5.709 -8.361 14.090 1.00 95.56 177 ASP A O 1
ATOM 1371 N N . ASP A 1 178 ? 7.209 -9.344 15.423 1.00 95.44 178 ASP A N 1
ATOM 1372 C CA . ASP A 1 178 ? 6.966 -8.434 16.552 1.00 95.44 178 ASP A CA 1
ATOM 1373 C C . ASP A 1 178 ? 7.189 -6.954 16.196 1.00 95.44 178 ASP A C 1
ATOM 1375 O O . ASP A 1 178 ? 6.492 -6.063 16.706 1.00 95.44 178 ASP A O 1
ATOM 1379 N N . ARG A 1 179 ? 8.148 -6.677 15.304 1.00 95.81 179 ARG A N 1
ATOM 1380 C CA . ARG A 1 179 ? 8.472 -5.322 14.857 1.00 95.81 179 ARG A CA 1
ATOM 1381 C C . ARG A 1 179 ? 7.359 -4.770 13.972 1.00 95.81 179 ARG A C 1
ATOM 1383 O O . ARG A 1 179 ? 6.886 -3.663 14.229 1.00 95.81 179 ARG A O 1
ATOM 1390 N N . ALA A 1 180 ? 6.877 -5.543 13.004 1.00 96.06 180 ALA A N 1
ATOM 1391 C CA . ALA A 1 180 ? 5.777 -5.175 12.123 1.00 96.06 180 ALA A CA 1
ATOM 1392 C C . ALA A 1 180 ? 4.472 -4.940 12.904 1.00 96.06 180 ALA A C 1
ATOM 1394 O O . ALA A 1 180 ? 3.743 -3.981 12.619 1.00 96.06 180 ALA A O 1
ATOM 1395 N N . ILE A 1 181 ? 4.201 -5.730 13.953 1.00 97.06 181 ILE A N 1
ATOM 1396 C CA . ILE A 1 181 ? 3.083 -5.471 14.877 1.00 97.06 181 ILE A CA 1
ATOM 1397 C C . ILE A 1 181 ? 3.276 -4.124 15.590 1.00 97.06 181 ILE A C 1
ATOM 1399 O O . ILE A 1 181 ? 2.337 -3.326 15.685 1.00 97.06 181 ILE A O 1
ATOM 1403 N N . ALA A 1 182 ? 4.475 -3.851 16.114 1.00 96.19 182 ALA A N 1
ATOM 1404 C CA . ALA A 1 182 ? 4.765 -2.605 16.821 1.00 96.19 182 ALA A CA 1
ATOM 1405 C C . ALA A 1 182 ? 4.648 -1.369 15.913 1.00 96.19 182 ALA A C 1
ATOM 1407 O O . ALA A 1 182 ? 4.070 -0.358 16.326 1.00 96.19 182 ALA A O 1
ATOM 1408 N N . ASP A 1 183 ? 5.139 -1.462 14.680 1.00 94.81 183 ASP A N 1
ATOM 1409 C CA . ASP A 1 183 ? 5.085 -0.389 13.690 1.00 94.81 183 ASP A CA 1
ATOM 1410 C C . ASP A 1 183 ? 3.648 -0.121 13.228 1.00 94.81 183 ASP A C 1
ATOM 1412 O O . ASP A 1 183 ? 3.205 1.031 13.240 1.00 94.81 183 ASP A O 1
ATOM 1416 N N . THR A 1 184 ? 2.873 -1.175 12.955 1.00 96.81 184 THR A N 1
ATOM 1417 C CA . THR A 1 184 ? 1.432 -1.069 12.664 1.00 96.81 184 THR A CA 1
ATOM 1418 C C . THR A 1 184 ? 0.689 -0.407 13.824 1.00 96.81 184 THR A C 1
ATOM 1420 O O . THR A 1 184 ? -0.113 0.507 13.635 1.00 96.81 184 THR A O 1
ATOM 1423 N N . ARG A 1 185 ? 1.002 -0.783 15.069 1.00 96.00 185 ARG A N 1
ATOM 1424 C CA . ARG A 1 185 ? 0.402 -0.154 16.253 1.00 96.00 185 ARG A CA 1
ATOM 1425 C C . ARG A 1 185 ? 0.725 1.340 16.337 1.00 96.00 185 ARG A C 1
ATOM 1427 O O . ARG A 1 185 ? -0.153 2.138 16.666 1.00 96.00 185 ARG A O 1
ATOM 1434 N N . ARG A 1 186 ? 1.968 1.732 16.031 1.00 93.69 186 ARG A N 1
ATOM 1435 C CA . ARG A 1 186 ? 2.387 3.143 15.983 1.00 93.69 186 ARG A CA 1
ATOM 1436 C C . ARG A 1 186 ? 1.627 3.907 14.900 1.00 93.69 186 ARG A C 1
ATOM 1438 O O . ARG A 1 186 ? 1.253 5.055 15.136 1.00 93.69 186 ARG A O 1
ATOM 1445 N N . ALA A 1 187 ? 1.363 3.268 13.762 1.00 92.88 187 ALA A N 1
ATOM 1446 C CA . ALA A 1 187 ? 0.560 3.843 12.694 1.00 92.88 187 ALA A CA 1
ATOM 1447 C C . ALA A 1 187 ? -0.881 4.116 13.133 1.00 92.88 187 ALA A C 1
ATOM 1449 O O . ALA A 1 187 ? -1.376 5.234 12.990 1.00 92.88 187 ALA A O 1
ATOM 1450 N N . LEU A 1 188 ? -1.512 3.126 13.766 1.00 95.12 188 LEU A N 1
ATOM 1451 C CA . LEU A 1 188 ? -2.890 3.218 14.244 1.00 95.12 188 LEU A CA 1
ATOM 1452 C C . LEU A 1 188 ? -3.082 4.248 15.364 1.00 95.12 188 LEU A C 1
ATOM 1454 O O . LEU A 1 188 ? -4.157 4.821 15.484 1.00 95.12 188 LEU A O 1
ATOM 1458 N N . TYR A 1 189 ? -2.054 4.574 16.152 1.00 93.00 189 TYR A N 1
ATOM 1459 C CA . TYR A 1 189 ? -2.168 5.649 17.148 1.00 93.00 189 TYR A CA 1
ATOM 1460 C C . TYR A 1 189 ? -2.322 7.056 16.554 1.00 93.00 189 TYR A C 1
ATOM 1462 O O . TYR A 1 189 ? -2.590 7.992 17.307 1.00 93.00 189 TYR A O 1
ATOM 1470 N N . ARG A 1 190 ? -2.155 7.225 15.236 1.00 90.00 190 ARG A N 1
ATOM 1471 C CA . ARG A 1 190 ? -2.433 8.492 14.548 1.00 90.00 190 ARG A CA 1
ATOM 1472 C C . ARG A 1 190 ? -3.908 8.672 14.197 1.00 90.00 190 ARG A C 1
ATOM 1474 O O . ARG A 1 190 ? -4.283 9.781 13.835 1.00 90.00 190 ARG A O 1
ATOM 1481 N N . VAL A 1 191 ? -4.731 7.626 14.287 1.00 92.44 191 VAL A N 1
ATOM 1482 C CA . VAL A 1 191 ? -6.158 7.678 13.937 1.00 92.44 191 VAL A CA 1
ATOM 1483 C C . VAL A 1 191 ? -7.041 7.596 15.181 1.00 92.44 191 VAL A C 1
ATOM 1485 O O . VAL A 1 191 ? -6.602 7.149 16.243 1.00 92.44 191 VAL A O 1
ATOM 1488 N N . ASP A 1 192 ? -8.280 8.072 15.070 1.00 92.25 192 ASP A N 1
ATOM 1489 C CA . ASP A 1 192 ? -9.256 7.965 16.153 1.00 92.25 192 ASP A CA 1
ATOM 1490 C C . ASP A 1 192 ? -9.690 6.507 16.394 1.00 92.25 192 ASP A C 1
ATOM 1492 O O . ASP A 1 192 ? -9.454 5.604 15.588 1.00 92.25 192 ASP A O 1
ATOM 1496 N N . GLY A 1 193 ? -10.324 6.250 17.540 1.00 94.56 193 GLY A N 1
ATOM 1497 C CA . GLY A 1 193 ? -10.686 4.884 17.921 1.00 94.56 193 GLY A CA 1
ATOM 1498 C C . GLY A 1 193 ? -11.704 4.219 16.987 1.00 94.56 193 GLY A C 1
ATOM 1499 O O . GLY A 1 193 ? -11.706 2.993 16.887 1.00 94.56 193 GLY A O 1
ATOM 1500 N N . GLU A 1 194 ? -12.525 4.996 16.273 1.00 94.38 194 GLU A N 1
ATOM 1501 C CA . GLU A 1 194 ? -13.419 4.470 15.236 1.00 94.38 194 GLU A CA 1
ATOM 1502 C C . GLU A 1 194 ? -12.618 3.959 14.029 1.00 94.38 194 GLU A C 1
ATOM 1504 O O . GLU A 1 194 ? -12.875 2.853 13.549 1.00 94.38 194 GLU A O 1
ATOM 1509 N N . GLY A 1 195 ? -11.589 4.697 13.604 1.00 95.44 195 GLY A N 1
ATOM 1510 C CA . GLY A 1 195 ? -10.663 4.279 12.555 1.00 95.44 195 GLY A CA 1
ATOM 1511 C C . GLY A 1 195 ? -9.892 3.011 12.921 1.00 95.44 195 GLY A C 1
ATOM 1512 O O . GLY A 1 195 ? -9.832 2.075 12.124 1.00 95.44 195 GLY A O 1
ATOM 1513 N N . ILE A 1 196 ? -9.371 2.925 14.152 1.00 96.81 196 ILE A N 1
ATOM 1514 C CA . ILE A 1 196 ? -8.702 1.703 14.638 1.00 96.81 196 ILE A CA 1
ATOM 1515 C C . ILE A 1 196 ? -9.677 0.518 14.625 1.00 96.81 196 ILE A C 1
ATOM 1517 O O . ILE A 1 196 ? -9.337 -0.564 14.143 1.00 96.81 196 ILE A O 1
ATOM 1521 N N . ALA A 1 197 ? -10.900 0.712 15.131 1.00 96.44 197 ALA A N 1
ATOM 1522 C CA . ALA A 1 197 ? -11.914 -0.336 15.152 1.00 96.44 197 ALA A CA 1
ATOM 1523 C C . ALA A 1 197 ? -12.288 -0.806 13.736 1.00 96.44 197 ALA A C 1
ATOM 1525 O O . ALA A 1 197 ? -12.505 -2.002 13.536 1.00 96.44 197 ALA A O 1
ATOM 1526 N N . ALA A 1 198 ? -12.325 0.100 12.752 1.00 96.81 198 ALA A N 1
ATOM 1527 C CA . ALA A 1 198 ? -12.562 -0.240 11.352 1.00 96.81 198 ALA A CA 1
ATOM 1528 C C . ALA A 1 198 ? -11.451 -1.135 10.780 1.00 96.81 198 ALA A C 1
ATOM 1530 O O . ALA A 1 198 ? -11.761 -2.172 10.197 1.00 96.81 198 ALA A O 1
ATOM 1531 N N . VAL A 1 199 ? -10.176 -0.802 11.017 1.00 97.62 199 VAL A N 1
ATOM 1532 C CA . VAL A 1 199 ? -9.033 -1.626 10.575 1.00 97.62 199 VAL A CA 1
ATOM 1533 C C . VAL A 1 199 ? -9.073 -3.016 11.210 1.00 97.62 199 VAL A C 1
ATOM 1535 O O . VAL A 1 199 ? -9.016 -4.017 10.502 1.00 97.62 199 VAL A O 1
ATOM 1538 N N . VAL A 1 200 ? -9.237 -3.099 12.536 1.00 97.19 200 VAL A N 1
ATOM 1539 C CA . VAL A 1 200 ? -9.309 -4.390 13.248 1.00 97.19 200 VAL A CA 1
ATOM 1540 C C . VAL A 1 200 ? -10.485 -5.230 12.745 1.00 97.19 200 VAL A C 1
ATOM 1542 O O . VAL A 1 200 ? -10.356 -6.442 12.569 1.00 97.19 200 VAL A O 1
ATOM 1545 N N . LYS A 1 201 ? -11.634 -4.595 12.484 1.00 96.44 201 LYS A N 1
ATOM 1546 C CA . LYS A 1 201 ? -12.801 -5.274 11.920 1.00 96.44 201 LYS A CA 1
ATOM 1547 C C . LYS A 1 201 ? -12.512 -5.820 10.522 1.00 96.44 201 LYS A C 1
ATOM 1549 O O . LYS A 1 201 ? -12.895 -6.956 10.261 1.00 96.44 201 LYS A O 1
ATOM 1554 N N . LEU A 1 202 ? -11.866 -5.047 9.649 1.00 97.88 202 LEU A N 1
ATOM 1555 C CA . LEU A 1 202 ? -11.509 -5.487 8.297 1.00 97.88 202 LEU A CA 1
ATOM 1556 C C . LEU A 1 202 ? -10.566 -6.694 8.339 1.00 97.88 202 LEU A C 1
ATOM 1558 O O . LEU A 1 202 ? -10.895 -7.731 7.771 1.00 97.88 202 LEU A O 1
ATOM 1562 N N . LEU A 1 203 ? -9.471 -6.612 9.101 1.00 97.94 203 LEU A N 1
ATOM 1563 C CA . LEU A 1 203 ? -8.520 -7.723 9.237 1.00 97.94 203 LEU A CA 1
ATOM 1564 C C . LEU A 1 203 ? -9.200 -9.010 9.726 1.00 97.94 203 LEU A C 1
ATOM 1566 O O . LEU A 1 203 ? -8.967 -10.083 9.174 1.00 97.94 203 LEU A O 1
ATOM 1570 N N . ARG A 1 204 ? -10.097 -8.896 10.715 1.00 97.12 204 ARG A N 1
ATOM 1571 C CA . ARG A 1 204 ? -10.868 -10.036 11.226 1.00 97.12 204 ARG A CA 1
ATOM 1572 C C . ARG A 1 204 ? -11.858 -10.587 10.202 1.00 97.12 204 ARG A C 1
ATOM 1574 O O . ARG A 1 204 ? -11.966 -11.796 10.059 1.00 97.12 204 ARG A O 1
ATOM 1581 N N . THR A 1 205 ? -12.598 -9.713 9.520 1.00 97.25 205 THR A N 1
ATOM 1582 C CA . THR A 1 205 ? -13.659 -10.117 8.576 1.00 97.25 205 THR A CA 1
ATOM 1583 C C . THR A 1 205 ? -13.085 -10.873 7.381 1.00 97.25 205 THR A C 1
ATOM 1585 O O . THR A 1 205 ? -13.712 -11.807 6.897 1.00 97.25 205 THR A O 1
ATOM 1588 N N . HIS A 1 206 ? -11.885 -10.501 6.937 1.00 97.81 206 HIS A N 1
ATOM 1589 C CA . HIS A 1 206 ? -11.204 -11.144 5.814 1.00 97.81 206 HIS A CA 1
ATOM 1590 C C . HIS A 1 206 ? -10.292 -12.306 6.225 1.00 97.81 206 HIS A C 1
ATOM 1592 O O . HIS A 1 206 ? -9.618 -12.866 5.366 1.00 97.81 206 HIS A O 1
ATOM 1598 N N . HIS A 1 207 ? -10.242 -12.672 7.514 1.00 97.00 207 HIS A N 1
ATOM 1599 C CA . HIS A 1 207 ? -9.303 -13.675 8.033 1.00 97.00 207 HIS A CA 1
ATOM 1600 C C . HIS A 1 207 ? -7.853 -13.406 7.583 1.00 97.00 207 HIS A C 1
ATOM 1602 O O . HIS A 1 207 ? -7.122 -14.316 7.187 1.00 97.00 207 HIS A O 1
ATOM 1608 N N . ALA A 1 208 ? -7.463 -12.125 7.609 1.00 97.12 208 ALA A N 1
ATOM 1609 C CA . ALA A 1 208 ? -6.190 -11.653 7.073 1.00 97.12 208 ALA A CA 1
ATOM 1610 C C . ALA A 1 208 ? -4.989 -12.181 7.870 1.00 97.12 208 ALA A C 1
ATOM 1612 O O . ALA A 1 208 ? -3.907 -12.343 7.319 1.00 97.12 208 ALA A O 1
ATOM 1613 N N . CYS A 1 209 ? -5.173 -12.443 9.162 1.00 97.06 209 CYS A N 1
ATOM 1614 C CA . CYS A 1 209 ? -4.171 -13.005 10.057 1.00 97.06 209 CYS A CA 1
ATOM 1615 C C . CYS A 1 209 ? -4.841 -13.837 11.155 1.00 97.06 209 CYS A C 1
ATOM 1617 O O . CYS A 1 209 ? -6.058 -13.756 11.348 1.00 97.06 209 CYS A O 1
ATOM 1619 N N . ASP A 1 210 ? -4.035 -14.613 11.875 1.00 94.56 210 ASP A N 1
ATOM 1620 C CA . ASP A 1 210 ? -4.505 -15.435 12.987 1.00 94.56 210 ASP A CA 1
ATOM 1621 C C . ASP A 1 210 ? -4.976 -14.583 14.176 1.00 94.56 210 ASP A C 1
ATOM 1623 O O . ASP A 1 210 ? -4.525 -13.451 14.400 1.00 94.56 210 ASP A O 1
ATOM 1627 N N . ASP A 1 211 ? -5.864 -15.152 14.993 1.00 94.12 211 ASP A N 1
ATOM 1628 C CA . ASP A 1 211 ? -6.438 -14.465 16.155 1.00 94.12 211 ASP A CA 1
ATOM 1629 C C . ASP A 1 211 ? -5.377 -14.051 17.188 1.00 94.12 211 ASP A C 1
ATOM 1631 O O . ASP A 1 211 ? -5.519 -13.008 17.839 1.00 94.12 211 ASP A O 1
ATOM 1635 N N . ASP A 1 212 ? -4.282 -14.804 17.302 1.00 96.00 212 ASP A N 1
ATOM 1636 C CA . ASP A 1 212 ? -3.153 -14.472 18.177 1.00 96.00 212 ASP A CA 1
ATOM 1637 C C . ASP A 1 212 ? -2.447 -13.186 17.729 1.00 96.00 212 ASP A C 1
ATOM 1639 O O . ASP A 1 212 ? -2.085 -12.345 18.558 1.00 96.00 212 ASP A O 1
ATOM 1643 N N . ILE A 1 213 ? -2.337 -12.969 16.416 1.00 96.88 213 ILE A N 1
ATOM 1644 C CA . ILE A 1 213 ? -1.727 -11.773 15.825 1.00 96.88 213 ILE A CA 1
ATOM 1645 C C . ILE A 1 213 ? -2.629 -10.557 16.059 1.00 96.88 213 ILE A C 1
ATOM 1647 O O . ILE A 1 213 ? -2.159 -9.503 16.504 1.00 96.88 213 ILE A O 1
ATOM 1651 N N . LEU A 1 214 ? -3.943 -10.701 15.845 1.00 95.81 214 LEU A N 1
ATOM 1652 C CA . LEU A 1 214 ? -4.910 -9.649 16.183 1.00 95.81 214 LEU A CA 1
ATOM 1653 C C . LEU A 1 214 ? -4.883 -9.319 17.676 1.00 95.81 214 LEU A C 1
ATOM 1655 O O . LEU A 1 214 ? -4.913 -8.143 18.053 1.00 95.81 214 LEU A O 1
ATOM 1659 N N . THR A 1 215 ? -4.786 -10.339 18.527 1.00 95.69 215 THR A N 1
ATOM 1660 C CA . THR A 1 215 ? -4.683 -10.180 19.980 1.00 95.69 215 THR A CA 1
ATOM 1661 C C . THR A 1 215 ? -3.408 -9.434 20.353 1.00 95.69 215 THR A C 1
ATOM 1663 O O . THR A 1 215 ? -3.466 -8.473 21.123 1.00 95.69 215 THR A O 1
ATOM 1666 N N . ALA A 1 216 ? -2.266 -9.795 19.766 1.00 96.94 216 ALA A N 1
ATOM 1667 C CA . ALA A 1 216 ? -0.991 -9.116 19.971 1.00 96.94 216 ALA A CA 1
ATOM 1668 C C . ALA A 1 216 ? -1.037 -7.643 19.529 1.00 96.94 216 ALA A C 1
ATOM 1670 O O . ALA A 1 216 ? -0.539 -6.763 20.246 1.00 96.94 216 ALA A O 1
ATOM 1671 N N . LEU A 1 217 ? -1.688 -7.334 18.402 1.00 96.56 217 LEU A N 1
ATOM 1672 C CA . LEU A 1 217 ? -1.868 -5.962 17.919 1.00 96.56 217 LEU A CA 1
ATOM 1673 C C . LEU A 1 217 ? -2.608 -5.095 18.950 1.00 96.56 217 LEU A C 1
ATOM 1675 O O . LEU A 1 217 ? -2.135 -4.000 19.283 1.00 96.56 217 LEU A O 1
ATOM 1679 N N . VAL A 1 218 ? -3.712 -5.606 19.509 1.00 96.25 218 VAL A N 1
ATOM 1680 C CA . VAL A 1 218 ? -4.576 -4.860 20.444 1.00 96.25 218 VAL A CA 1
ATOM 1681 C C . VAL A 1 218 ? -4.218 -5.026 21.923 1.00 96.25 218 VAL A C 1
ATOM 1683 O O . VAL A 1 218 ? -4.845 -4.389 22.766 1.00 96.25 218 VAL A O 1
ATOM 1686 N N . ARG A 1 219 ? -3.207 -5.838 22.265 1.00 94.56 219 ARG A N 1
ATOM 1687 C CA . ARG A 1 219 ? -2.871 -6.225 23.651 1.00 94.56 219 ARG A CA 1
ATOM 1688 C C . ARG A 1 219 ? -2.586 -5.046 24.585 1.00 94.56 219 ARG A C 1
ATOM 1690 O O . ARG A 1 219 ? -2.857 -5.126 25.785 1.00 94.56 219 ARG A O 1
ATOM 1697 N N . THR A 1 220 ? -1.996 -3.968 24.070 1.00 96.06 220 THR A N 1
ATOM 1698 C CA . THR A 1 220 ? -1.527 -2.854 24.905 1.00 96.06 220 THR A CA 1
ATOM 1699 C C . THR A 1 220 ? -2.687 -2.165 25.616 1.00 96.06 220 THR A C 1
ATOM 1701 O O . THR A 1 220 ? -3.763 -1.969 25.055 1.00 96.06 220 THR A O 1
ATOM 1704 N N . GLU A 1 221 ? -2.466 -1.747 26.862 1.00 95.69 221 GLU A N 1
ATOM 1705 C CA . GLU A 1 221 ? -3.487 -1.046 27.648 1.00 95.69 221 GLU A CA 1
ATOM 1706 C C . GLU A 1 221 ? -4.002 0.210 26.934 1.00 95.69 221 GLU A C 1
ATOM 1708 O O . GLU A 1 221 ? -5.210 0.413 26.829 1.00 95.69 221 GLU A O 1
ATOM 1713 N N . LYS A 1 222 ? -3.096 0.992 26.334 1.00 94.81 222 LYS A N 1
ATOM 1714 C CA . LYS A 1 222 ? -3.456 2.159 25.522 1.00 94.81 222 LYS A CA 1
ATOM 1715 C C . LYS A 1 222 ? -4.424 1.802 24.388 1.00 94.81 222 LYS A C 1
ATOM 1717 O O . LYS A 1 222 ? -5.438 2.478 24.234 1.00 94.81 222 LYS A O 1
ATOM 1722 N N . MET A 1 223 ? -4.137 0.753 23.612 1.00 95.69 223 MET A N 1
ATOM 1723 C CA . MET A 1 223 ? -4.990 0.346 22.491 1.00 95.69 223 MET A CA 1
ATOM 1724 C C . MET A 1 223 ? -6.355 -0.149 22.979 1.00 95.69 223 MET A C 1
ATOM 1726 O O . MET A 1 223 ? -7.387 0.265 22.450 1.00 95.69 223 MET A O 1
ATOM 1730 N N . ARG A 1 224 ? -6.372 -0.964 24.042 1.00 95.75 224 ARG A N 1
ATOM 1731 C CA . ARG A 1 224 ? -7.616 -1.433 24.670 1.00 95.75 224 ARG A CA 1
ATOM 1732 C C . ARG A 1 224 ? -8.481 -0.274 25.160 1.00 95.75 224 ARG A C 1
ATOM 1734 O O . ARG A 1 224 ? -9.685 -0.291 24.926 1.00 95.75 224 ARG A O 1
ATOM 1741 N N . ASN A 1 225 ? -7.883 0.747 25.773 1.00 95.88 225 ASN A N 1
ATOM 1742 C CA . ASN A 1 225 ? -8.610 1.919 26.260 1.00 95.88 225 ASN A CA 1
ATOM 1743 C C . ASN A 1 225 ? -9.223 2.738 25.115 1.00 95.88 225 ASN A C 1
ATOM 1745 O O . ASN A 1 225 ? -10.387 3.125 25.214 1.00 95.88 225 ASN A O 1
ATOM 1749 N N . ILE A 1 226 ? -8.482 2.945 24.018 1.00 95.00 226 ILE A N 1
ATOM 1750 C CA . ILE A 1 226 ? -8.982 3.648 22.824 1.00 95.00 226 ILE A CA 1
ATOM 1751 C C . ILE A 1 226 ? -10.172 2.899 22.210 1.00 95.00 226 ILE A C 1
ATOM 1753 O O . ILE A 1 226 ? -11.221 3.495 21.965 1.00 95.00 226 ILE A O 1
ATOM 1757 N N . LEU A 1 227 ? -10.042 1.585 22.008 1.00 94.81 227 LEU A N 1
ATOM 1758 C CA . LEU A 1 227 ? -11.111 0.756 21.444 1.00 94.81 227 LEU A CA 1
ATOM 1759 C C . LEU A 1 227 ? -12.333 0.676 22.370 1.00 94.81 227 LEU A C 1
ATOM 1761 O O . LEU A 1 227 ? -13.470 0.741 21.906 1.00 94.81 227 LEU A O 1
ATOM 1765 N N . ALA A 1 228 ? -12.121 0.565 23.685 1.00 94.31 228 ALA A N 1
ATOM 1766 C CA . ALA A 1 228 ? -13.208 0.552 24.660 1.00 94.31 228 ALA A CA 1
ATOM 1767 C C . ALA A 1 228 ? -13.980 1.879 24.666 1.00 94.31 228 ALA A C 1
ATOM 1769 O O . ALA A 1 228 ? -15.209 1.871 24.739 1.00 94.31 228 ALA A O 1
ATOM 1770 N N . GLU A 1 229 ? -13.277 3.008 24.563 1.00 93.12 229 GLU A N 1
ATOM 1771 C CA . GLU A 1 229 ? -13.901 4.327 24.464 1.00 93.12 229 GLU A CA 1
ATOM 1772 C C . GLU A 1 229 ? -14.694 4.485 23.165 1.00 93.12 229 GLU A C 1
ATOM 1774 O O . GLU A 1 229 ? -15.867 4.853 23.213 1.00 93.12 229 GLU A O 1
ATOM 1779 N N . ALA A 1 230 ? -14.120 4.104 22.022 1.00 92.19 230 ALA A N 1
ATOM 1780 C CA . ALA A 1 230 ? -14.824 4.131 20.741 1.00 92.19 230 ALA A CA 1
ATOM 1781 C C . ALA A 1 230 ? -16.100 3.269 20.761 1.00 92.19 230 ALA A C 1
ATOM 1783 O O . ALA A 1 230 ? -17.160 3.703 20.308 1.00 92.19 230 ALA A O 1
ATOM 1784 N N . ASN A 1 231 ? -16.039 2.077 21.363 1.00 91.69 231 ASN A N 1
ATOM 1785 C CA . ASN A 1 231 ? -17.206 1.209 21.526 1.00 91.69 231 ASN A CA 1
ATOM 1786 C C . ASN A 1 231 ? -18.290 1.842 22.411 1.00 91.69 231 ASN A C 1
ATOM 1788 O O . ASN A 1 231 ? -19.477 1.749 22.086 1.00 91.69 231 ASN A O 1
ATOM 1792 N N . ARG A 1 232 ? -17.911 2.517 23.508 1.00 92.06 232 ARG A N 1
ATOM 1793 C CA . ARG A 1 232 ? -18.861 3.260 24.355 1.00 92.06 232 ARG A CA 1
ATOM 1794 C C . ARG A 1 232 ? -19.535 4.389 23.581 1.00 92.06 232 ARG A C 1
ATOM 1796 O O . ARG A 1 232 ? -20.759 4.515 23.643 1.00 92.06 232 ARG A O 1
ATOM 1803 N N . GLN A 1 233 ? -18.757 5.173 22.837 1.00 90.00 233 GLN A N 1
ATOM 1804 C CA . GLN A 1 233 ? -19.260 6.288 22.033 1.00 90.00 233 GLN A CA 1
ATOM 1805 C C . GLN A 1 233 ? -20.227 5.803 20.952 1.00 90.00 233 GLN A C 1
ATOM 1807 O O . GLN A 1 233 ? -21.342 6.320 20.847 1.00 90.00 233 GLN A O 1
ATOM 1812 N N . ARG A 1 234 ? -19.857 4.744 20.225 1.00 88.88 234 ARG A N 1
ATOM 1813 C CA . ARG A 1 234 ? -20.709 4.109 19.216 1.00 88.88 234 ARG A CA 1
ATOM 1814 C C . ARG A 1 234 ? -22.021 3.600 19.812 1.00 88.88 234 ARG A C 1
ATOM 1816 O O . ARG A 1 234 ? -23.090 3.940 19.314 1.00 88.88 234 ARG A O 1
ATOM 1823 N N . ALA A 1 235 ? -21.965 2.857 20.917 1.00 89.12 235 ALA A N 1
ATOM 1824 C CA . ALA A 1 235 ? -23.166 2.360 21.587 1.00 89.12 235 ALA A CA 1
ATOM 1825 C C . ALA A 1 235 ? -24.066 3.504 22.098 1.00 89.12 235 ALA A C 1
ATOM 1827 O O . ALA A 1 235 ? -25.293 3.391 22.075 1.00 89.12 235 ALA A O 1
ATOM 1828 N N . GLY A 1 236 ? -23.477 4.612 22.558 1.00 91.19 236 GLY A N 1
ATOM 1829 C CA . GLY A 1 236 ? -24.206 5.821 22.943 1.00 91.19 236 GLY A CA 1
ATOM 1830 C C . GLY A 1 236 ? -24.912 6.485 21.757 1.00 91.19 236 GLY A C 1
ATOM 1831 O O . GLY A 1 236 ? -26.101 6.803 21.849 1.00 91.19 236 GLY A O 1
ATOM 1832 N N . ALA A 1 237 ? -24.209 6.633 20.632 1.00 88.25 237 ALA A N 1
ATOM 1833 C CA . ALA A 1 237 ? -24.752 7.180 19.392 1.00 88.25 237 ALA A CA 1
ATOM 1834 C C . ALA A 1 237 ? -25.893 6.314 18.834 1.00 88.25 237 ALA A C 1
ATOM 1836 O O . ALA A 1 237 ? -26.952 6.840 18.495 1.00 88.25 237 ALA A O 1
ATOM 1837 N N . GLU A 1 238 ? -25.740 4.986 18.830 1.00 89.69 238 GLU A N 1
ATOM 1838 C CA . GLU A 1 238 ? -26.779 4.045 18.392 1.00 89.69 238 GLU A CA 1
ATOM 1839 C C . GLU A 1 238 ? -28.044 4.130 19.263 1.00 89.69 238 GLU A C 1
ATOM 1841 O O . GLU A 1 238 ? -29.162 4.149 18.744 1.00 89.69 238 GLU A O 1
ATOM 1846 N N . ARG A 1 239 ? -27.900 4.243 20.593 1.00 91.50 239 ARG A N 1
ATOM 1847 C CA . ARG A 1 239 ? -29.046 4.462 21.499 1.00 91.50 239 ARG A CA 1
ATOM 1848 C C . ARG A 1 239 ? -29.729 5.801 21.234 1.00 91.50 239 ARG A C 1
ATOM 1850 O O . ARG A 1 239 ? -30.958 5.870 21.243 1.00 91.50 239 ARG A O 1
ATOM 1857 N N . HIS A 1 240 ? -28.952 6.859 20.999 1.00 90.12 240 HIS A N 1
ATOM 1858 C CA . HIS A 1 240 ? -29.492 8.173 20.663 1.00 90.12 240 HIS A CA 1
ATOM 1859 C C . HIS A 1 240 ? -30.271 8.132 19.342 1.00 90.12 240 HIS A C 1
ATOM 1861 O O . HIS A 1 240 ? -31.411 8.590 19.302 1.00 90.12 240 HIS A O 1
ATOM 1867 N N . ALA A 1 241 ? -29.701 7.521 18.301 1.00 89.12 241 ALA A N 1
ATOM 1868 C CA . ALA A 1 241 ? -30.340 7.350 17.000 1.00 89.12 241 ALA A CA 1
ATOM 1869 C C . ALA A 1 241 ? -31.649 6.552 17.107 1.00 89.12 241 ALA A C 1
ATOM 1871 O O . ALA A 1 241 ? -32.681 7.009 16.620 1.00 89.12 241 ALA A O 1
ATOM 1872 N N . LYS A 1 242 ? -31.654 5.426 17.838 1.00 90.25 242 LYS A N 1
ATOM 1873 C CA . LYS A 1 242 ? -32.874 4.637 18.101 1.00 90.25 242 LYS A CA 1
ATOM 1874 C C . LYS A 1 242 ? -33.950 5.447 18.826 1.00 90.25 242 LYS A C 1
ATOM 1876 O O . LYS A 1 242 ? -35.123 5.348 18.480 1.00 90.25 242 LYS A O 1
ATOM 1881 N N . ARG A 1 243 ? -33.572 6.279 19.804 1.00 90.12 243 ARG A N 1
ATOM 1882 C CA . ARG A 1 243 ? -34.514 7.162 20.512 1.00 90.12 243 ARG A CA 1
ATOM 1883 C C . ARG A 1 243 ? -35.101 8.233 19.593 1.00 90.12 243 ARG A C 1
ATOM 1885 O O . ARG A 1 243 ? -36.275 8.563 19.729 1.00 90.12 243 ARG A O 1
ATOM 1892 N N . MET A 1 244 ? -34.298 8.786 18.686 1.00 84.44 244 MET A N 1
ATOM 1893 C CA . MET A 1 244 ? -34.761 9.780 17.715 1.00 84.44 244 MET A CA 1
ATOM 1894 C C . MET A 1 244 ? -35.700 9.149 16.682 1.00 84.44 244 MET A C 1
ATOM 1896 O O . MET A 1 244 ? -36.800 9.663 16.506 1.00 84.44 244 MET A O 1
ATOM 1900 N N . ALA A 1 245 ? -35.344 7.989 16.123 1.00 81.06 245 ALA A N 1
ATOM 1901 C CA . ALA A 1 245 ? -36.203 7.234 15.209 1.00 81.06 245 ALA A CA 1
ATOM 1902 C C . ALA A 1 245 ? -37.524 6.803 15.876 1.00 81.06 245 ALA A C 1
ATOM 1904 O O . ALA A 1 245 ? -38.592 6.980 15.304 1.00 81.06 245 ALA A O 1
ATOM 1905 N N . GLY A 1 246 ? -37.480 6.327 17.128 1.00 75.56 246 GLY A N 1
ATOM 1906 C CA . GLY A 1 246 ? -38.681 5.983 17.899 1.00 75.56 246 GLY A CA 1
ATOM 1907 C C . GLY A 1 246 ? -39.579 7.185 18.218 1.00 75.56 246 GLY A C 1
ATOM 1908 O O . GLY A 1 246 ? -40.794 7.056 18.311 1.00 75.56 246 GLY A O 1
ATOM 1909 N N . ARG A 1 247 ? -39.007 8.387 18.358 1.00 65.25 247 ARG A N 1
ATOM 1910 C CA . ARG A 1 247 ? -39.778 9.628 18.537 1.00 65.25 247 ARG A CA 1
ATOM 1911 C C . ARG A 1 247 ? -40.446 10.088 17.239 1.00 65.25 247 ARG A C 1
ATOM 1913 O O . ARG A 1 247 ? -41.466 10.773 17.295 1.00 65.25 247 ARG A O 1
ATOM 1920 N N . GLU A 1 248 ? -39.864 9.733 16.101 1.00 57.34 248 GLU A N 1
ATOM 1921 C CA . GLU A 1 248 ? -40.389 10.019 14.767 1.00 57.34 248 GLU A CA 1
ATOM 1922 C C . GLU A 1 248 ? -41.526 9.054 14.395 1.00 57.34 248 GLU A C 1
ATOM 1924 O O . GLU A 1 248 ? -42.528 9.495 13.844 1.00 57.34 248 GLU A O 1
ATOM 1929 N N . THR A 1 249 ? -41.443 7.780 14.803 1.00 59.00 249 THR A N 1
ATOM 1930 C CA . THR A 1 249 ? -42.487 6.765 14.560 1.00 59.00 249 THR A CA 1
ATOM 1931 C C . THR A 1 249 ? -43.668 6.816 15.534 1.00 59.00 249 THR A C 1
ATOM 1933 O O . THR A 1 249 ? -44.768 6.412 15.171 1.00 59.00 249 THR A O 1
ATOM 1936 N N . VAL A 1 250 ? -43.478 7.312 16.765 1.00 54.91 250 VAL A N 1
ATOM 1937 C CA . VAL A 1 250 ? -44.540 7.395 17.794 1.00 54.91 250 VAL A CA 1
ATOM 1938 C C . VAL A 1 250 ? -45.342 8.698 17.716 1.00 54.91 250 VAL A C 1
ATOM 1940 O O . VAL A 1 250 ? -46.320 8.846 18.440 1.00 54.91 250 VAL A O 1
ATOM 1943 N N . ARG A 1 251 ? -44.998 9.653 16.842 1.00 44.59 251 ARG A N 1
ATOM 1944 C CA . ARG A 1 251 ? -45.884 10.798 16.582 1.00 44.59 251 ARG A CA 1
ATOM 1945 C C . ARG A 1 251 ? -47.106 10.306 15.796 1.00 44.59 251 ARG A C 1
ATOM 1947 O O . ARG A 1 251 ? -46.952 10.021 14.612 1.00 44.59 251 ARG A O 1
ATOM 1954 N N . PRO A 1 252 ? -48.318 10.253 16.385 1.00 46.81 252 PRO A N 1
ATOM 1955 C CA . PRO A 1 252 ? -49.512 10.159 15.565 1.00 46.81 252 PRO A CA 1
ATOM 1956 C C . PRO A 1 252 ? -49.603 11.471 14.778 1.00 46.81 252 PRO A C 1
ATOM 1958 O O . PRO A 1 252 ? -49.305 12.540 15.328 1.00 46.81 252 PRO A O 1
ATOM 1961 N N . GLU A 1 253 ? -50.045 11.424 13.523 1.00 48.16 253 GLU A N 1
ATOM 1962 C CA . GLU A 1 253 ? -50.578 12.598 12.825 1.00 48.16 253 GLU A CA 1
ATOM 1963 C C . GLU A 1 253 ? -51.887 13.041 13.502 1.00 48.16 253 GLU A C 1
ATOM 1965 O O . GLU A 1 253 ? -52.979 12.967 12.957 1.00 48.16 253 GLU A O 1
ATOM 1970 N N . SER A 1 254 ? -51.803 13.479 14.753 1.00 44.38 254 SER A N 1
ATOM 1971 C CA . SER A 1 254 ? -52.811 14.340 15.342 1.00 44.38 254 SER A CA 1
ATOM 1972 C C . SER A 1 254 ? -52.436 15.770 14.966 1.00 44.38 254 SER A C 1
ATOM 1974 O O . SER A 1 254 ? -51.275 16.152 15.170 1.00 44.38 254 SER A O 1
ATOM 1976 N N . PRO A 1 255 ? -53.367 16.580 14.432 1.00 45.22 255 PRO A N 1
ATOM 1977 C CA . PRO A 1 255 ? -53.100 17.973 14.134 1.00 45.22 255 PRO A CA 1
ATOM 1978 C C . PRO A 1 255 ? -52.901 18.689 15.469 1.00 45.22 255 PRO A C 1
ATOM 1980 O O . PRO A 1 255 ? -53.840 19.137 16.119 1.00 45.22 255 PRO A O 1
ATOM 1983 N N . SER A 1 256 ? -51.650 18.754 15.916 1.00 43.53 256 SER A N 1
ATOM 1984 C CA . SER A 1 256 ? -51.250 19.674 16.968 1.00 43.53 256 SER A CA 1
ATOM 1985 C C . SER A 1 256 ? -51.663 21.067 16.498 1.00 43.53 256 SER A C 1
ATOM 1987 O O . SER A 1 256 ? -51.344 21.404 15.350 1.00 43.53 256 SER A O 1
ATOM 1989 N N . PRO A 1 257 ? -52.370 21.876 17.311 1.00 44.16 257 PRO A N 1
ATOM 1990 C CA . PRO A 1 257 ? -52.681 23.236 16.915 1.00 44.16 257 PRO A CA 1
ATOM 1991 C C . PRO A 1 257 ? -51.341 23.895 16.621 1.00 44.16 257 PRO A C 1
ATOM 1993 O O . PRO A 1 257 ? -50.464 23.955 17.490 1.00 44.16 257 PRO A O 1
ATOM 1996 N N . ALA A 1 258 ? -51.146 24.273 15.358 1.00 41.66 258 ALA A N 1
ATOM 1997 C CA . ALA A 1 258 ? -49.920 24.888 14.905 1.00 41.66 258 ALA A CA 1
ATOM 1998 C C . ALA A 1 258 ? -49.593 26.007 15.894 1.00 41.66 258 ALA A C 1
ATOM 2000 O O . ALA A 1 258 ? -50.346 26.974 16.014 1.00 41.66 258 ALA A O 1
ATOM 2001 N N . LYS A 1 259 ? -48.482 25.876 16.634 1.00 41.72 259 LYS A N 1
ATOM 2002 C CA . LYS A 1 259 ? -47.896 27.053 17.275 1.00 41.72 259 LYS A CA 1
ATOM 2003 C C . LYS A 1 259 ? -47.779 28.074 16.149 1.00 41.72 259 LYS A C 1
ATOM 2005 O O . LYS A 1 259 ? -47.216 27.693 15.116 1.00 41.72 259 LYS A O 1
ATOM 2010 N N . PRO A 1 260 ? -48.350 29.284 16.286 1.00 35.53 260 PRO A N 1
ATOM 2011 C CA . PRO A 1 260 ? -48.394 30.224 15.185 1.00 35.53 260 PRO A CA 1
ATOM 2012 C C . PRO A 1 260 ? -46.966 30.372 14.692 1.00 35.53 260 PRO A C 1
ATOM 2014 O O . PRO A 1 260 ? -46.068 30.771 15.436 1.00 35.53 260 PRO A O 1
ATOM 2017 N N . THR A 1 261 ? -46.742 29.923 13.459 1.00 41.50 261 THR A N 1
ATOM 2018 C CA . THR A 1 261 ? -45.491 30.185 12.765 1.00 41.50 261 THR A CA 1
ATOM 2019 C C . THR A 1 261 ? -45.371 31.701 12.807 1.00 41.50 261 THR A C 1
ATOM 2021 O O . THR A 1 261 ? -46.315 32.355 12.353 1.00 41.50 261 THR A O 1
ATOM 2024 N N . PRO A 1 262 ? -44.326 32.288 13.424 1.00 43.41 262 PRO A N 1
ATOM 2025 C CA . PRO A 1 262 ? -44.227 33.735 13.467 1.00 43.41 262 PRO A CA 1
ATOM 2026 C C . PRO A 1 262 ? -44.272 34.193 12.017 1.00 43.41 262 PRO A C 1
ATOM 2028 O O . PRO A 1 262 ? -43.475 33.722 11.198 1.00 43.41 262 PRO A O 1
ATOM 2031 N N . ALA A 1 263 ? -45.292 34.993 11.698 1.00 41.19 263 ALA A N 1
ATOM 2032 C CA . ALA A 1 263 ? -45.581 35.421 10.346 1.00 41.19 263 ALA A CA 1
ATOM 2033 C C . ALA A 1 263 ? -44.269 35.864 9.700 1.00 41.19 263 ALA A C 1
ATOM 2035 O O . ALA A 1 263 ? -43.543 36.696 10.251 1.00 41.19 263 ALA A O 1
ATOM 2036 N N . ARG A 1 264 ? -43.926 35.263 8.560 1.00 49.94 264 ARG A N 1
ATOM 2037 C CA . ARG A 1 264 ? -42.788 35.694 7.754 1.00 49.94 264 ARG A CA 1
ATOM 2038 C C . ARG A 1 264 ? -43.165 37.064 7.192 1.00 49.94 264 ARG A C 1
ATOM 2040 O O . ARG A 1 264 ? -43.736 37.157 6.113 1.00 49.94 264 ARG A O 1
ATOM 2047 N N . LEU A 1 265 ? -42.948 38.109 7.989 1.00 51.12 265 LEU A N 1
ATOM 2048 C CA . LEU A 1 265 ? -43.293 39.474 7.624 1.00 51.12 265 LEU A CA 1
ATOM 2049 C C . LEU A 1 265 ? -42.444 39.858 6.404 1.00 51.12 265 LEU A C 1
ATOM 2051 O O . LEU A 1 265 ? -41.219 39.703 6.448 1.00 51.12 265 LEU A O 1
ATOM 2055 N N . PRO A 1 266 ? -43.064 40.307 5.300 1.00 51.94 266 PRO A N 1
ATOM 2056 C CA . PRO A 1 266 ? -42.319 40.738 4.132 1.00 51.94 266 PRO A CA 1
ATOM 2057 C C . PRO A 1 266 ? -41.404 41.920 4.510 1.00 51.94 266 PRO A C 1
ATOM 2059 O O . PRO A 1 266 ? -41.817 42.783 5.295 1.00 51.94 266 PRO A O 1
ATOM 2062 N N . PRO A 1 267 ? -40.181 42.001 3.948 1.00 53.22 267 PRO A N 1
ATOM 2063 C CA . PRO A 1 267 ? -39.227 43.081 4.223 1.00 53.22 267 PRO A CA 1
ATOM 2064 C C . PRO A 1 267 ? -39.793 44.494 4.007 1.00 53.22 267 PRO A C 1
ATOM 2066 O O . PRO A 1 267 ? -39.278 45.449 4.576 1.00 53.22 267 PRO A O 1
ATOM 2069 N N . SER A 1 268 ? -40.877 44.628 3.236 1.00 54.78 268 SER A N 1
ATOM 2070 C CA . SER A 1 268 ? -41.547 45.891 2.914 1.00 54.78 268 SER A CA 1
ATOM 2071 C C . SER A 1 268 ? -42.209 46.600 4.102 1.00 54.78 268 SER A C 1
ATOM 2073 O O . SER A 1 268 ? -42.462 47.798 4.011 1.00 54.78 268 SER A O 1
ATOM 2075 N N . ARG A 1 269 ? -42.475 45.913 5.227 1.00 53.16 269 ARG A N 1
ATOM 2076 C CA . ARG A 1 269 ? -43.012 46.553 6.450 1.00 53.16 269 ARG A CA 1
ATOM 2077 C C . ARG A 1 269 ? -41.942 47.117 7.385 1.00 53.16 269 ARG A C 1
ATOM 2079 O O . ARG A 1 269 ? -42.272 47.916 8.259 1.00 53.16 269 ARG A O 1
ATOM 2086 N N . TYR A 1 270 ? -40.680 46.733 7.212 1.00 59.47 270 TYR A N 1
ATOM 2087 C CA . TYR A 1 270 ? -39.575 47.277 7.991 1.00 59.47 270 TYR A CA 1
ATOM 2088 C C . TYR A 1 270 ? -38.940 48.398 7.179 1.00 59.47 270 TYR A C 1
ATOM 2090 O O . TYR A 1 270 ? -38.115 48.148 6.304 1.00 59.47 270 TYR A O 1
ATOM 2098 N N . GLY A 1 271 ? -39.328 49.647 7.446 1.00 70.31 271 GLY A N 1
ATOM 2099 C CA . GLY A 1 271 ? -38.610 50.790 6.886 1.00 70.31 271 GLY A CA 1
ATOM 2100 C C . GLY A 1 271 ? -37.122 50.638 7.210 1.00 70.31 271 GLY A C 1
ATOM 2101 O O . GLY A 1 271 ? -36.748 50.622 8.381 1.00 70.31 271 GLY A O 1
ATOM 2102 N N . ARG A 1 272 ? -36.278 50.467 6.186 1.00 78.19 272 ARG A N 1
ATOM 2103 C CA . ARG A 1 272 ? -34.851 50.127 6.328 1.00 78.19 272 ARG A CA 1
ATOM 2104 C C . ARG A 1 272 ? -34.110 51.075 7.276 1.00 78.19 272 ARG A C 1
ATOM 2106 O O . ARG A 1 272 ? -33.328 50.631 8.113 1.00 78.19 272 ARG A O 1
ATOM 2113 N N . GLN A 1 273 ? -34.425 52.364 7.177 1.00 76.38 273 GLN A N 1
ATOM 2114 C CA . GLN A 1 273 ? -33.905 53.420 8.043 1.00 76.38 273 GLN A CA 1
ATOM 2115 C C . GLN A 1 273 ? -34.361 53.260 9.502 1.00 76.38 273 GLN A C 1
ATOM 2117 O O . GLN A 1 273 ? -33.547 53.304 10.420 1.00 76.38 273 GLN A O 1
ATOM 2122 N N . ARG A 1 274 ? -35.650 52.984 9.715 1.00 79.38 274 ARG A N 1
ATOM 2123 C CA . ARG A 1 274 ? -36.239 52.805 11.045 1.00 79.38 274 ARG A CA 1
ATOM 2124 C C . ARG A 1 274 ? -35.662 51.587 11.767 1.00 79.38 274 ARG A C 1
ATOM 2126 O O . ARG A 1 274 ? -35.292 51.678 12.932 1.00 79.38 274 ARG A O 1
ATOM 2133 N N . LEU A 1 275 ? -35.525 50.459 11.067 1.00 81.69 275 LEU A N 1
ATOM 2134 C CA . LEU A 1 275 ? -34.932 49.252 11.649 1.00 81.69 275 LEU A CA 1
ATOM 2135 C C . LEU A 1 275 ? -33.452 49.466 12.003 1.00 81.69 275 LEU A C 1
ATOM 2137 O O . LEU A 1 275 ? -32.975 48.964 13.020 1.00 81.69 275 LEU A O 1
ATOM 2141 N N . TYR A 1 276 ? -32.728 50.239 11.191 1.00 83.06 276 TYR A N 1
ATOM 2142 C CA . TYR A 1 276 ? -31.362 50.649 11.496 1.00 83.06 276 TYR A CA 1
AT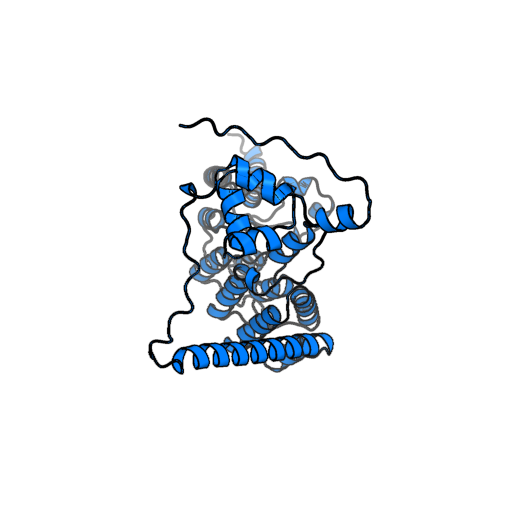OM 2143 C C . TYR A 1 276 ? -31.289 51.533 12.752 1.00 83.06 276 TYR A C 1
ATOM 2145 O O . TYR A 1 276 ? -30.445 51.298 13.612 1.00 83.06 276 TYR A O 1
ATOM 2153 N N . GLU A 1 277 ? -32.183 52.506 12.915 1.00 81.88 277 GLU A N 1
ATOM 2154 C CA . GLU A 1 277 ? -32.249 53.340 14.122 1.00 81.88 277 GLU A CA 1
ATOM 2155 C C . GLU A 1 277 ? -32.571 52.534 15.379 1.00 81.88 277 GLU A C 1
ATOM 2157 O O . GLU A 1 277 ? -31.889 52.679 16.395 1.00 81.88 277 GLU A O 1
ATOM 2162 N N . GLU A 1 278 ? -33.545 51.633 15.308 1.00 83.25 278 GLU A N 1
ATOM 2163 C CA . GLU A 1 278 ? -33.985 50.843 16.457 1.00 83.25 278 GLU A CA 1
ATOM 2164 C C . GLU A 1 278 ? -32.908 49.846 16.913 1.00 83.25 278 GLU A C 1
ATOM 2166 O O . GLU A 1 278 ? -32.615 49.760 18.105 1.00 83.25 278 GLU A O 1
ATOM 2171 N N . VAL A 1 279 ? -32.235 49.155 15.984 1.00 85.94 279 VAL A N 1
ATOM 2172 C CA . VAL A 1 279 ? -31.171 48.187 16.322 1.00 85.94 279 VAL A CA 1
ATOM 2173 C C . VAL A 1 279 ? -29.912 48.862 16.885 1.00 85.94 279 VAL A C 1
ATOM 2175 O O . VAL A 1 279 ? -29.139 48.215 17.594 1.00 85.94 279 VAL A O 1
ATOM 2178 N N . TRP A 1 280 ? -29.712 50.156 16.614 1.00 85.75 280 TRP A N 1
ATOM 2179 C CA . TRP A 1 280 ? -28.643 50.975 17.201 1.00 85.75 280 TRP A CA 1
ATOM 2180 C C . TRP A 1 280 ? -29.066 51.764 18.445 1.00 85.75 280 TRP A C 1
ATOM 2182 O O . TRP A 1 280 ? -28.202 52.358 19.093 1.00 85.75 280 TRP A O 1
ATOM 2192 N N . SER A 1 281 ? -30.350 51.746 18.810 1.00 82.81 281 SER A N 1
ATOM 2193 C CA . SER A 1 281 ? -30.877 52.413 20.010 1.00 82.81 281 SER A CA 1
ATOM 2194 C C . SER A 1 281 ? -31.053 51.457 21.189 1.00 82.81 281 SER A C 1
ATOM 2196 O O . SER A 1 281 ? -30.791 51.851 22.328 1.00 82.81 281 SER A O 1
ATOM 2198 N N . GLU A 1 282 ? -31.377 50.188 20.927 1.00 84.31 282 GLU A N 1
ATOM 2199 C CA . GLU A 1 282 ? -31.560 49.172 21.968 1.00 84.31 282 GLU A CA 1
ATOM 2200 C C . GLU A 1 282 ? -31.139 47.749 21.529 1.00 84.31 282 GLU A C 1
ATOM 2202 O O . GLU A 1 282 ? -30.952 47.477 20.337 1.00 84.31 282 GLU A O 1
ATOM 2207 N N . PRO A 1 283 ? -30.997 46.795 22.473 1.00 86.94 283 PRO A N 1
ATOM 2208 C CA . PRO A 1 283 ? -30.672 45.409 22.152 1.00 86.94 283 PRO A CA 1
ATOM 2209 C C . PRO A 1 283 ? -31.687 44.758 21.207 1.00 86.94 283 PRO A C 1
ATOM 2211 O O . PRO A 1 283 ? -32.897 44.867 21.395 1.00 86.94 283 PRO A O 1
ATOM 2214 N N . THR A 1 284 ? -31.198 43.962 20.251 1.00 83.38 284 THR A N 1
ATOM 2215 C CA . THR A 1 284 ? -32.024 43.280 19.232 1.00 83.38 284 THR A CA 1
ATOM 2216 C C . THR A 1 284 ? -33.160 42.439 19.826 1.00 83.38 284 THR A C 1
ATOM 2218 O O . THR A 1 284 ? -34.203 42.299 19.200 1.00 83.38 284 THR A O 1
ATOM 2221 N N . GLN A 1 285 ? -32.997 41.921 21.047 1.00 83.12 285 GLN A N 1
ATOM 2222 C CA . GLN A 1 285 ? -34.050 41.197 21.766 1.00 83.12 285 GLN A CA 1
ATOM 2223 C C . GLN A 1 285 ? -35.260 42.080 22.115 1.00 83.12 285 GLN A C 1
ATOM 2225 O O . GLN A 1 285 ? -36.390 41.602 22.075 1.00 83.12 285 GLN A O 1
ATOM 2230 N N . GLN A 1 286 ? -35.048 43.358 22.445 1.00 84.88 286 GLN A N 1
ATOM 2231 C CA . GLN A 1 286 ? -36.131 44.303 22.737 1.00 84.88 286 GLN A CA 1
ATOM 2232 C C . GLN A 1 286 ? -36.820 44.765 21.448 1.00 84.88 286 GLN A C 1
ATOM 2234 O O . GLN A 1 286 ? -38.048 44.744 21.368 1.00 84.88 286 GLN A O 1
ATOM 2239 N N . VAL A 1 287 ? -36.032 45.046 20.403 1.00 84.25 287 VAL A N 1
ATOM 2240 C CA . VAL A 1 287 ? -36.549 45.329 19.055 1.00 84.25 287 VAL A CA 1
ATOM 2241 C C . VAL A 1 287 ? -37.434 44.173 18.576 1.00 84.25 287 VAL A C 1
ATOM 2243 O O . VAL A 1 287 ? -38.574 44.381 18.175 1.00 84.25 287 VAL A O 1
ATOM 2246 N N . ALA A 1 288 ? -36.961 42.931 18.704 1.00 82.56 288 ALA A N 1
ATOM 2247 C CA . ALA A 1 288 ? -37.699 41.736 18.303 1.00 82.56 288 ALA A CA 1
ATOM 2248 C C . ALA A 1 288 ? -39.055 41.598 19.019 1.00 82.56 288 ALA A C 1
ATOM 2250 O O . ALA A 1 288 ? -40.061 41.317 18.364 1.00 82.56 288 ALA A O 1
ATOM 2251 N N . LYS A 1 289 ? -39.111 41.895 20.328 1.00 82.81 289 LYS A N 1
ATOM 2252 C CA . LYS A 1 289 ? -40.368 41.918 21.096 1.00 82.81 289 LYS A CA 1
ATOM 2253 C C . LYS A 1 289 ? -41.375 42.922 20.533 1.00 82.81 289 LYS A C 1
ATOM 2255 O O . LYS A 1 289 ? -42.542 42.569 20.398 1.00 82.81 289 LYS A O 1
ATOM 2260 N N . ARG A 1 290 ? -40.943 44.136 20.164 1.00 78.62 290 ARG A N 1
ATOM 2261 C CA . ARG A 1 290 ? -41.834 45.169 19.593 1.00 78.62 290 ARG A CA 1
ATOM 2262 C C . ARG A 1 290 ? -42.430 44.763 18.250 1.00 78.62 290 ARG A C 1
ATOM 2264 O O . ARG A 1 290 ? -43.566 45.112 17.954 1.00 78.62 290 ARG A O 1
ATOM 2271 N N . TYR A 1 291 ? -41.689 43.985 17.470 1.00 76.56 291 TYR A N 1
ATOM 2272 C CA . TYR A 1 291 ? -42.169 43.444 16.201 1.00 76.56 291 TYR A CA 1
ATOM 2273 C C . TYR A 1 291 ? -42.902 42.103 16.332 1.00 76.56 291 TYR A C 1
ATOM 2275 O O . TYR A 1 291 ? -43.360 41.577 15.321 1.00 76.56 291 TYR A O 1
ATOM 2283 N N . GLY A 1 292 ? -43.014 41.533 17.538 1.00 75.81 292 GLY A N 1
ATOM 2284 C CA . GLY A 1 292 ? -43.628 40.220 17.753 1.00 75.81 292 GLY A CA 1
ATOM 2285 C C . GLY A 1 292 ? -42.875 39.068 17.073 1.00 75.81 292 GLY A C 1
ATOM 2286 O O . GLY A 1 292 ? -43.472 38.039 16.764 1.00 75.81 292 GLY A O 1
ATOM 2287 N N . VAL A 1 293 ? -41.575 39.236 16.808 1.00 81.81 293 VAL A N 1
ATOM 2288 C CA . VAL A 1 293 ? -40.728 38.250 16.115 1.00 81.81 293 VAL A CA 1
ATOM 2289 C C . VAL A 1 293 ? -39.567 37.797 17.001 1.00 81.81 293 VAL A C 1
ATOM 2291 O O . VAL A 1 293 ? -39.323 38.350 18.071 1.00 81.81 293 VAL A O 1
ATOM 2294 N N . SER A 1 294 ? -38.827 36.777 16.561 1.00 77.25 294 SER A N 1
ATOM 2295 C CA . SER A 1 294 ? -37.597 36.358 17.239 1.00 77.25 294 SER A CA 1
ATOM 2296 C C . SER A 1 294 ? -36.417 37.286 16.923 1.00 77.25 294 SER A C 1
ATOM 2298 O O . SER A 1 294 ? -36.358 37.941 15.880 1.00 77.25 294 SER A O 1
ATOM 2300 N N . ASP A 1 295 ? -35.428 37.306 17.811 1.00 77.88 295 ASP A N 1
ATOM 2301 C CA . ASP A 1 295 ? -34.150 38.000 17.618 1.00 77.88 295 ASP A CA 1
ATOM 2302 C C . ASP A 1 295 ? -33.406 37.528 16.353 1.00 77.88 295 ASP A C 1
ATOM 2304 O O . ASP A 1 295 ? -32.830 38.336 15.619 1.00 77.88 295 ASP A O 1
ATOM 2308 N N . VAL A 1 296 ? -33.490 36.232 16.041 1.00 79.75 296 VAL A N 1
ATOM 2309 C CA . VAL A 1 296 ? -32.973 35.636 14.802 1.00 79.75 296 VAL A CA 1
ATOM 2310 C C . VAL A 1 296 ? -33.705 36.181 13.571 1.00 79.75 296 VAL A C 1
ATOM 2312 O O . VAL A 1 296 ? -33.069 36.399 12.538 1.00 79.75 296 VAL A O 1
ATOM 2315 N N . ALA A 1 297 ? -35.014 36.437 13.652 1.00 77.81 297 ALA A N 1
ATOM 2316 C CA . ALA A 1 297 ? -35.775 37.009 12.541 1.00 77.81 297 ALA A CA 1
ATOM 2317 C C . ALA A 1 297 ? -35.340 38.452 12.240 1.00 77.81 297 ALA A C 1
ATOM 2319 O O . ALA A 1 297 ? -35.090 38.776 11.079 1.00 77.81 297 ALA A O 1
ATOM 2320 N N . ILE A 1 298 ? -35.134 39.281 13.271 1.00 81.38 298 ILE A N 1
ATOM 2321 C CA . ILE A 1 298 ? -34.558 40.627 13.102 1.00 81.38 298 ILE A CA 1
ATOM 2322 C C . ILE A 1 298 ? -33.136 40.546 12.532 1.00 81.38 298 ILE A C 1
ATOM 2324 O O . ILE A 1 298 ? -32.786 41.302 11.629 1.00 81.38 298 ILE A O 1
ATOM 2328 N N . ALA A 1 299 ? -32.314 39.594 12.989 1.00 81.25 299 ALA A N 1
ATOM 2329 C CA . ALA A 1 299 ? -30.967 39.408 12.453 1.00 81.25 299 ALA A CA 1
ATOM 2330 C C . ALA A 1 299 ? -30.967 39.056 10.956 1.00 81.25 299 ALA A C 1
ATOM 2332 O O . ALA A 1 299 ? -30.142 39.590 10.214 1.00 81.25 299 ALA A O 1
ATOM 2333 N N . LYS A 1 300 ? -31.896 38.197 10.517 1.00 80.31 300 LYS A N 1
ATOM 2334 C CA . LYS A 1 300 ? -32.091 37.867 9.100 1.00 80.31 300 LYS A CA 1
ATOM 2335 C C . LYS A 1 300 ? -32.593 39.070 8.302 1.00 80.31 300 LYS A C 1
ATOM 2337 O O . LYS A 1 300 ? -32.087 39.304 7.212 1.00 80.31 300 LYS A O 1
ATOM 2342 N N . ALA A 1 301 ? -33.521 39.856 8.849 1.00 81.56 301 ALA A N 1
ATOM 2343 C CA . ALA A 1 301 ? -34.007 41.076 8.205 1.00 81.56 301 ALA A CA 1
ATOM 2344 C C . ALA A 1 301 ? -32.881 42.106 8.006 1.00 81.56 301 ALA A C 1
ATOM 2346 O O . ALA A 1 301 ? -32.729 42.639 6.912 1.00 81.56 301 ALA A O 1
ATOM 2347 N N . CYS A 1 302 ? -32.031 42.323 9.015 1.00 81.31 302 CYS A N 1
ATOM 2348 C CA . CYS A 1 302 ? -30.862 43.194 8.885 1.00 81.31 302 CYS A CA 1
ATOM 2349 C C . CYS A 1 302 ? -29.870 42.700 7.825 1.00 81.31 302 CYS A C 1
ATOM 2351 O O . CYS A 1 302 ? -29.338 43.517 7.081 1.00 81.31 302 CYS A O 1
ATOM 2353 N N . ALA A 1 303 ? -29.637 41.386 7.734 1.00 81.44 303 ALA A N 1
ATOM 2354 C CA . ALA A 1 303 ? -28.762 40.814 6.711 1.00 81.44 303 ALA A CA 1
ATOM 2355 C C . ALA A 1 303 ? -29.336 41.007 5.297 1.00 81.44 303 ALA A C 1
ATOM 2357 O O . ALA A 1 303 ? -28.623 41.456 4.407 1.00 81.44 303 ALA A O 1
ATOM 2358 N N . LEU A 1 304 ? -30.635 40.741 5.114 1.00 78.81 304 LEU A N 1
ATOM 2359 C CA . LEU A 1 304 ? -31.329 40.926 3.834 1.00 78.81 304 LEU A CA 1
ATOM 2360 C C . LEU A 1 304 ? -31.364 42.394 3.386 1.00 78.81 304 LEU A C 1
ATOM 2362 O O . LEU A 1 304 ? -31.272 42.671 2.198 1.00 78.81 304 LEU A O 1
ATOM 2366 N N . LEU A 1 305 ? -31.487 43.331 4.329 1.00 77.25 305 LEU A N 1
ATOM 2367 C CA . LEU A 1 305 ? -31.557 44.770 4.056 1.00 77.25 305 LEU A CA 1
ATOM 2368 C C . LEU A 1 305 ? -30.187 45.471 4.109 1.00 77.25 305 LEU A C 1
ATOM 2370 O O . LEU A 1 305 ? -30.138 46.703 4.088 1.00 77.25 305 LEU A O 1
ATOM 2374 N N . ALA A 1 306 ? -29.083 44.722 4.217 1.00 80.12 306 ALA A N 1
ATOM 2375 C CA . ALA A 1 306 ? -27.726 45.258 4.361 1.00 80.12 306 ALA A CA 1
ATOM 2376 C C . ALA A 1 306 ? -27.624 46.355 5.447 1.00 80.12 306 ALA A C 1
ATOM 2378 O O . ALA A 1 306 ? -27.069 47.433 5.225 1.00 80.12 306 ALA A O 1
ATOM 2379 N N . ILE A 1 307 ? -28.230 46.105 6.612 1.00 83.31 307 ILE A N 1
ATOM 2380 C CA . ILE A 1 307 ? -28.209 47.000 7.773 1.00 83.31 307 ILE A CA 1
ATOM 2381 C C . ILE A 1 307 ? -27.065 46.563 8.701 1.00 83.31 307 ILE A C 1
ATOM 2383 O O . ILE A 1 307 ? -27.115 45.444 9.229 1.00 83.31 307 ILE A O 1
ATOM 2387 N N . PRO A 1 308 ? -26.052 47.416 8.957 1.00 84.31 308 PRO A N 1
ATOM 2388 C CA . PRO A 1 308 ? -24.997 47.092 9.906 1.00 84.31 308 PRO A CA 1
ATOM 2389 C C . PRO A 1 308 ? -25.584 47.032 11.318 1.00 84.31 308 PRO A C 1
ATOM 2391 O O . PRO A 1 308 ? -26.342 47.912 11.724 1.00 84.31 308 PRO A O 1
ATOM 2394 N N . LYS A 1 309 ? -25.238 45.990 12.077 1.00 85.56 309 LYS A N 1
ATOM 2395 C CA . LYS A 1 309 ? -25.688 45.812 13.464 1.00 85.56 309 LYS A CA 1
ATOM 2396 C C . LYS A 1 309 ? -24.554 46.104 14.445 1.00 85.56 309 LYS A C 1
ATOM 2398 O O . LYS A 1 309 ? -23.398 45.850 14.100 1.00 85.56 309 LYS A O 1
ATOM 2403 N N . PRO A 1 310 ? -24.866 46.526 15.683 1.00 83.00 310 PRO A N 1
ATOM 2404 C CA . PRO A 1 310 ? -23.868 46.608 16.734 1.00 83.00 310 PRO A CA 1
ATOM 2405 C C . PRO A 1 310 ? -23.161 45.256 16.940 1.00 83.00 310 PRO A C 1
ATOM 2407 O O . PRO A 1 310 ? -23.824 44.208 16.919 1.00 83.00 310 PRO A O 1
ATOM 2410 N N . PRO A 1 311 ? -21.833 45.245 17.146 1.00 77.94 311 PRO A N 1
ATOM 2411 C CA . PRO A 1 311 ? -21.084 44.015 17.362 1.00 77.94 311 PRO A CA 1
ATOM 2412 C C . PRO A 1 311 ? -21.526 43.307 18.648 1.00 77.94 311 PRO A C 1
ATOM 2414 O O . PRO A 1 311 ? -22.122 43.896 19.556 1.00 77.94 311 PRO A O 1
ATOM 2417 N N . ARG A 1 312 ? -21.213 42.011 18.751 1.00 74.62 312 ARG A N 1
ATOM 2418 C CA . ARG A 1 312 ? -21.502 41.234 19.964 1.00 74.62 312 ARG A CA 1
ATOM 2419 C C . ARG A 1 312 ? -20.864 41.912 21.182 1.00 74.62 312 ARG A C 1
ATOM 2421 O O . ARG A 1 312 ? -19.703 42.307 21.148 1.00 74.62 312 ARG A O 1
ATOM 2428 N N . GLY A 1 313 ? -21.649 42.072 22.245 1.00 76.81 313 GLY A N 1
ATOM 2429 C CA . GLY A 1 313 ? -21.218 42.746 23.472 1.00 76.81 313 GLY A CA 1
ATOM 2430 C C . GLY A 1 313 ? -21.295 44.278 23.445 1.00 76.81 313 GLY A C 1
ATOM 2431 O O . GLY A 1 313 ? -21.056 44.881 24.485 1.00 76.81 313 GLY A O 1
ATOM 2432 N N . TYR A 1 314 ? -21.679 44.921 22.333 1.00 84.56 314 TYR A N 1
ATOM 2433 C CA . TYR A 1 314 ? -21.813 46.387 22.250 1.00 84.56 314 TYR A CA 1
ATOM 2434 C C . TYR A 1 314 ? -22.715 46.966 23.353 1.00 84.56 314 TYR A C 1
ATOM 2436 O O . TYR A 1 314 ? -22.324 47.885 24.066 1.00 84.56 314 TYR A O 1
ATOM 2444 N N . TRP A 1 315 ? -23.894 46.374 23.560 1.00 83.31 315 TRP A N 1
ATOM 2445 C CA . TRP A 1 315 ? -24.847 46.822 24.583 1.00 83.31 315 TRP A CA 1
ATOM 2446 C C . TRP A 1 315 ? -24.360 46.588 26.017 1.00 83.31 315 TRP A C 1
ATOM 2448 O O . TRP A 1 315 ? -24.625 47.410 26.889 1.00 83.31 315 TRP A O 1
ATOM 2458 N N . ALA A 1 316 ? -23.594 45.519 26.250 1.00 81.69 316 ALA A N 1
ATOM 2459 C CA . ALA A 1 316 ? -22.971 45.259 27.547 1.00 81.69 316 ALA A CA 1
ATOM 2460 C C . ALA A 1 316 ? -21.861 46.281 27.847 1.00 81.69 316 ALA A C 1
ATOM 2462 O O . ALA A 1 316 ? -21.798 46.820 28.947 1.00 81.69 316 ALA A O 1
ATOM 2463 N N . LYS A 1 317 ? -21.040 46.619 26.843 1.00 81.56 317 LYS A N 1
ATOM 2464 C CA . LYS A 1 317 ? -20.007 47.663 26.944 1.00 81.56 317 LYS A CA 1
ATOM 2465 C C . LYS A 1 317 ? -20.609 49.054 27.169 1.00 81.56 317 LYS A C 1
ATOM 2467 O O . LYS A 1 317 ? -20.066 49.818 27.961 1.00 81.56 317 LYS A O 1
ATOM 2472 N N . LYS A 1 318 ? -21.758 49.350 26.543 1.00 81.19 318 LYS A N 1
ATOM 2473 C CA . LYS A 1 318 ? -22.510 50.601 26.750 1.00 81.19 318 LYS A CA 1
ATOM 2474 C C . LYS A 1 318 ? -23.025 50.716 28.184 1.00 81.19 318 LYS A C 1
ATOM 2476 O O . LYS A 1 318 ? -22.853 51.758 28.803 1.00 81.19 318 LYS A O 1
ATOM 2481 N N . ALA A 1 319 ? -23.617 49.646 28.717 1.00 79.25 319 ALA A N 1
ATOM 2482 C CA . ALA A 1 319 ? -24.089 49.604 30.102 1.00 79.25 319 ALA A CA 1
ATOM 2483 C C . ALA A 1 319 ? -22.940 49.723 31.122 1.00 79.25 319 ALA A C 1
ATOM 2485 O O . ALA A 1 319 ? -23.124 50.299 32.186 1.00 79.25 319 ALA A O 1
ATOM 2486 N N . ALA A 1 320 ? -21.748 49.232 30.771 1.00 81.00 320 ALA A N 1
ATOM 2487 C CA . ALA A 1 320 ? -20.536 49.330 31.583 1.00 81.00 320 ALA A CA 1
ATOM 2488 C C . ALA A 1 320 ? -19.778 50.671 31.439 1.00 81.00 320 ALA A C 1
ATOM 2490 O O . ALA A 1 320 ? -18.668 50.789 31.952 1.00 81.00 320 ALA A O 1
ATOM 2491 N N . GLY A 1 321 ? -20.325 51.659 30.714 1.00 77.69 321 GLY A N 1
ATOM 2492 C CA . GLY A 1 321 ? -19.713 52.987 30.545 1.00 77.69 321 GLY A CA 1
ATOM 2493 C C . GLY A 1 321 ? -18.423 53.013 29.712 1.00 77.69 321 GLY A C 1
ATOM 2494 O O . GLY A 1 321 ? -17.669 53.981 29.774 1.00 77.69 321 GLY A O 1
ATOM 2495 N N . GLN A 1 322 ? -18.136 51.959 28.943 1.00 78.75 322 GLN A N 1
ATOM 2496 C CA . GLN A 1 322 ? -16.909 51.860 28.146 1.00 78.75 322 GLN A CA 1
ATOM 2497 C C . GLN A 1 322 ? -17.015 52.649 26.833 1.00 78.75 322 GLN A C 1
ATOM 2499 O O . GLN A 1 322 ? -18.103 52.806 26.277 1.00 78.75 322 GLN A O 1
ATOM 2504 N N . LYS A 1 323 ? -15.871 53.095 26.291 1.00 71.75 323 LYS A N 1
ATOM 2505 C CA . LYS A 1 323 ? -15.805 53.718 24.957 1.00 71.75 323 LYS A CA 1
ATOM 2506 C C . LYS A 1 323 ? -16.323 52.740 23.894 1.00 71.75 323 LYS A C 1
ATOM 2508 O O . LYS A 1 323 ? -15.827 51.618 23.778 1.00 71.75 323 LYS A O 1
ATOM 2513 N N . LEU A 1 324 ? -17.329 53.169 23.137 1.00 74.94 324 LEU A N 1
ATOM 2514 C CA . LEU A 1 324 ? -17.982 52.368 22.103 1.00 74.94 324 LEU A CA 1
ATOM 2515 C C . LEU A 1 324 ? -17.389 52.665 20.721 1.00 74.94 324 LEU A C 1
ATOM 2517 O O . LEU A 1 324 ? -16.976 53.797 20.482 1.00 74.94 324 LEU A O 1
ATOM 2521 N N . PRO A 1 325 ? -17.359 51.674 19.812 1.00 72.81 325 PRO A N 1
ATOM 2522 C CA . PRO A 1 325 ? -17.028 51.918 18.413 1.00 72.81 325 PRO A CA 1
ATOM 2523 C C . PRO A 1 325 ? -18.101 52.787 17.744 1.00 72.81 325 PRO A C 1
ATOM 2525 O O . PRO A 1 325 ? -19.287 52.659 18.064 1.00 72.81 325 PRO A O 1
ATOM 2528 N N . ASP A 1 326 ? -17.680 53.628 16.798 1.00 72.50 326 ASP A N 1
ATOM 2529 C CA . ASP A 1 326 ? -18.571 54.538 16.078 1.00 72.50 326 ASP A CA 1
ATOM 2530 C C . ASP A 1 326 ? -19.646 53.791 15.281 1.00 72.50 326 ASP A C 1
ATOM 2532 O O . ASP A 1 326 ? -19.431 52.704 14.734 1.00 72.50 326 ASP A O 1
ATOM 2536 N N . ARG A 1 327 ? -20.833 54.400 15.213 1.00 80.69 327 ARG A N 1
ATOM 2537 C CA . ARG A 1 327 ? -21.979 53.894 14.455 1.00 80.69 327 ARG A CA 1
ATOM 2538 C C . ARG A 1 327 ? -21.731 54.108 12.946 1.00 80.69 327 ARG A C 1
ATOM 2540 O O . ARG A 1 327 ? -21.723 55.259 12.514 1.00 80.69 327 ARG A O 1
ATOM 2547 N N . PRO A 1 328 ? -21.566 53.044 12.131 1.00 79.75 328 PRO A N 1
ATOM 2548 C CA . PRO A 1 328 ? -21.304 53.169 10.698 1.00 79.75 328 PRO A CA 1
ATOM 2549 C C . PRO A 1 328 ? -22.559 53.646 9.952 1.00 79.75 328 PRO A C 1
ATOM 2551 O O . PRO A 1 328 ? -23.640 53.153 10.264 1.00 79.75 328 PRO A O 1
ATOM 2554 N N . PRO A 1 329 ? -22.458 54.548 8.957 1.00 77.12 329 PRO A N 1
ATOM 2555 C CA . PRO A 1 329 ? -23.618 55.050 8.219 1.00 77.12 329 PRO A CA 1
ATOM 2556 C C . PRO A 1 329 ? -24.355 53.929 7.469 1.00 77.12 329 PRO A C 1
ATOM 2558 O O . PRO A 1 329 ? -23.762 52.920 7.081 1.00 77.12 329 PRO A O 1
ATOM 2561 N N . LEU A 1 330 ? -25.664 54.103 7.257 1.00 76.25 330 LEU A N 1
ATOM 2562 C CA . LEU A 1 330 ? -26.477 53.129 6.528 1.00 76.25 330 LEU A CA 1
ATOM 2563 C C . LEU A 1 330 ? -26.058 53.109 5.041 1.00 76.25 330 LEU A C 1
ATOM 2565 O O . LEU A 1 330 ? -26.147 54.151 4.391 1.00 76.25 330 LEU A O 1
ATOM 2569 N N . PRO A 1 331 ? -25.639 51.960 4.471 1.00 76.81 331 PRO A N 1
ATOM 2570 C CA . PRO A 1 331 ? -25.212 51.895 3.070 1.00 76.81 331 PRO A CA 1
ATOM 2571 C C . PRO A 1 331 ? -26.356 52.241 2.108 1.00 76.81 331 PRO A C 1
ATOM 2573 O O . PRO A 1 331 ? -27.473 51.769 2.305 1.00 76.81 331 PRO A O 1
ATOM 2576 N N . ILE A 1 332 ? -26.126 53.001 1.038 1.00 70.25 332 ILE A N 1
ATOM 2577 C CA . ILE A 1 332 ? -27.151 53.225 0.002 1.00 70.25 332 ILE A CA 1
ATOM 2578 C C . ILE A 1 332 ? -27.263 51.948 -0.845 1.00 70.25 332 ILE A C 1
ATOM 2580 O O . ILE A 1 332 ? -26.260 51.457 -1.353 1.00 70.25 332 ILE A O 1
ATOM 2584 N N . LEU A 1 333 ? -28.469 51.382 -0.976 1.00 68.94 333 LEU A N 1
ATOM 2585 C CA . LEU A 1 333 ? -28.723 50.315 -1.951 1.00 68.94 333 LEU A CA 1
ATOM 2586 C C . LEU A 1 333 ? -29.073 51.004 -3.271 1.00 68.94 333 LEU A C 1
ATOM 2588 O O . LEU A 1 333 ? -30.198 51.473 -3.424 1.00 68.94 333 LEU A O 1
ATOM 2592 N N . CYS A 1 334 ? -28.115 51.124 -4.190 1.00 43.91 334 CYS A N 1
ATOM 259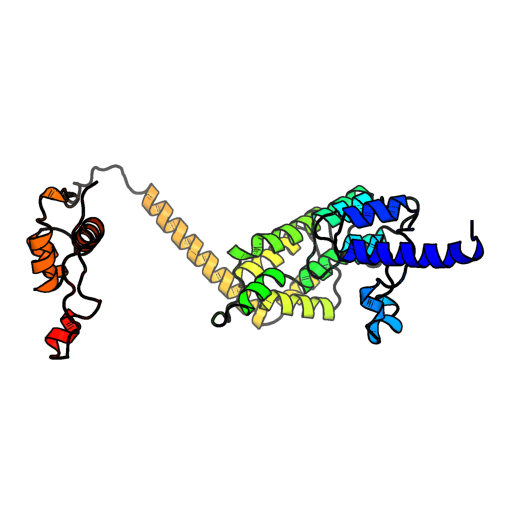3 C CA . CYS A 1 334 ? -28.424 51.508 -5.566 1.00 43.91 334 CYS A CA 1
ATOM 2594 C C . CYS A 1 334 ? -29.232 50.367 -6.196 1.00 43.91 334 CYS A C 1
ATOM 2596 O O . CYS A 1 334 ? -28.748 49.238 -6.264 1.00 43.91 334 CYS A O 1
ATOM 2598 N N . GLY A 1 335 ? -30.482 50.648 -6.565 1.00 45.72 335 GLY A N 1
ATOM 2599 C CA . GLY A 1 335 ? -31.354 49.687 -7.235 1.00 45.72 335 GLY A CA 1
ATOM 2600 C C . GLY A 1 335 ? -30.807 49.328 -8.614 1.00 45.72 335 GLY A C 1
ATOM 2601 O O . GLY A 1 335 ? -30.389 50.218 -9.355 1.00 45.72 335 GLY A O 1
ATOM 2602 N N . GLY A 1 336 ? -30.788 48.029 -8.913 1.00 35.69 336 GLY A N 1
ATOM 2603 C CA . GLY A 1 336 ? -30.846 47.526 -10.284 1.00 35.69 336 GLY A CA 1
ATOM 2604 C C . GLY A 1 336 ? -32.292 47.418 -10.743 1.00 35.69 336 GLY A C 1
ATOM 2605 O O . GLY A 1 336 ? -33.185 47.398 -9.863 1.00 35.69 336 GLY A O 1
#

Sequence (336 aa):
MHPDLAEALQLQADMALRQACQDEDLKWVSLLMWLGANPRVKGLATDDLDSPDALEDPEYQQSALQIACRSKEPKVLKRLKPDPSTDDLRELMAAAASLITTPETVAYLVSLGADVNDKSDGGSTVLETCLRNFAWREAVWEASYPYRHNTVSASRLGKSLDALGFLLDKGARWTPDDRAIADTRRALYRVDGEGIAAVVKLLRTHHACDDDILTALVRTEKMRNILAEANRQRAGAERHAKRMAGRETVRPESPSPAKPTPARLPPSRYGRQRLYEEVWSEPTQQVAKRYGVSDVAIAKACALLAIPKPPRGYWAKKAAGQKLPDRPPLPILCGG